Protein AF-A0A0L8FFW4-F1 (afdb_monomer_lite)

pLDDT: mean 80.01, std 9.14, range [47.56, 93.31]

Secondary structure (DSSP, 8-state):
-HHHHHHHHHHHHHHHHIIIIIHHHHHHIIIIIHHHHHHHHHHHHHHHHHHHHHHHHHHHHHHHHHHHHHHHIIIIIHHHHHHHHHHHHHHHHHHHHHHHHHHHHHHHHHHHHHHHHHHHHHHHHHHHHHHHHHHHHHHHHHHHHHIIIIIHHHHHHHHHHHHHHHHHHHHHHHHHHHHHHHHHHHHIIIIIHHHHHHHHHHHHHHHHHHHHHHHHHHHHHHHHHT-

Foldseek 3Di:
DVVVVVVVVVVVCCCCCCCCVVVVCCCCCVVPVVVVVCVVVVVVVVVVVVVVVVVVVVVVVVVCCVVVVVCCCVPPVVVVCVCVVVCVVVVVVVVVVVVVVVVCCVPVVVVVVVVCVCCCCCCVCVCCVPVVVVPVVVVVVVVVCCCVPPVVVVVVCVCCCCCCCVVVCVVVVVVVVVVCVVVVVVCCVPPVVVVVVVVVVVVVVVVVVVVVVVVVVVVVVVVVVVD

Structure (mmCIF, N/CA/C/O backbone):
data_AF-A0A0L8FFW4-F1
#
_entry.id   AF-A0A0L8FFW4-F1
#
loop_
_atom_site.group_PDB
_atom_site.id
_atom_site.type_symbol
_atom_site.label_atom_id
_atom_site.label_alt_id
_atom_site.label_comp_id
_atom_site.label_asym_id
_atom_site.label_entity_id
_atom_site.label_seq_id
_atom_site.pdbx_PDB_ins_code
_atom_site.Cartn_x
_atom_site.Cartn_y
_atom_site.Cartn_z
_atom_site.occupancy
_atom_site.B_iso_or_equiv
_atom_site.auth_seq_id
_atom_site.auth_comp_id
_atom_site.auth_asym_id
_atom_site.auth_atom_id
_atom_site.pdbx_PDB_model_num
ATOM 1 N N . PHE A 1 1 ? 66.041 -29.335 -119.271 1.00 57.88 1 PHE A N 1
ATOM 2 C CA . PHE A 1 1 ? 64.589 -29.142 -119.062 1.00 57.88 1 PHE A CA 1
ATOM 3 C C . PHE A 1 1 ? 64.098 -29.729 -117.728 1.00 57.88 1 PHE A C 1
ATOM 5 O O . PHE A 1 1 ? 63.682 -28.966 -116.866 1.00 57.88 1 PHE A O 1
ATOM 12 N N . PHE A 1 2 ? 64.250 -31.039 -117.478 1.00 59.31 2 PHE A N 1
ATOM 13 C CA . PHE A 1 2 ? 63.743 -31.728 -116.270 1.00 59.31 2 PHE A CA 1
ATOM 14 C C . PHE A 1 2 ? 64.244 -31.155 -114.922 1.00 59.31 2 PHE A C 1
ATOM 16 O O . PHE A 1 2 ? 63.460 -30.897 -114.014 1.00 59.31 2 PHE A O 1
ATOM 23 N N . ARG A 1 3 ? 65.545 -30.845 -114.805 1.00 61.00 3 ARG A N 1
ATOM 24 C CA . ARG A 1 3 ? 66.153 -30.293 -113.573 1.00 61.00 3 ARG A CA 1
ATOM 25 C C . ARG A 1 3 ? 65.639 -28.894 -113.195 1.00 61.00 3 ARG A C 1
ATOM 27 O O . ARG A 1 3 ? 65.589 -28.563 -112.016 1.00 61.00 3 ARG A O 1
ATOM 34 N N . SER A 1 4 ? 65.250 -28.083 -114.181 1.00 60.78 4 SER A N 1
ATOM 35 C CA . SER A 1 4 ? 64.674 -26.750 -113.950 1.00 60.78 4 SER A CA 1
ATOM 36 C C . SER A 1 4 ? 63.210 -26.847 -113.511 1.00 60.78 4 SER A C 1
ATOM 38 O O . SER A 1 4 ? 62.814 -26.141 -112.590 1.00 60.78 4 SER A O 1
ATOM 40 N N . TYR A 1 5 ? 62.447 -27.789 -114.077 1.00 65.81 5 TYR A N 1
ATOM 41 C CA . TYR A 1 5 ? 61.052 -28.022 -113.701 1.00 65.81 5 TYR A CA 1
ATOM 42 C C . TYR A 1 5 ? 60.916 -28.582 -112.278 1.00 65.81 5 TYR A C 1
ATOM 44 O O . TYR A 1 5 ? 60.150 -28.049 -111.482 1.00 65.81 5 TYR A O 1
ATOM 52 N N . VAL A 1 6 ? 61.724 -29.586 -111.914 1.00 69.00 6 VAL A N 1
ATOM 53 C CA . VAL A 1 6 ? 61.735 -30.149 -110.550 1.00 69.00 6 VAL A CA 1
ATOM 54 C C . VAL A 1 6 ? 62.163 -29.096 -109.525 1.00 69.00 6 VAL A C 1
ATOM 56 O O . VAL A 1 6 ? 61.545 -28.983 -108.471 1.00 69.00 6 VAL A O 1
ATOM 59 N N . ARG A 1 7 ? 63.167 -28.266 -109.840 1.00 70.38 7 ARG A N 1
ATOM 60 C CA . ARG A 1 7 ? 63.599 -27.182 -1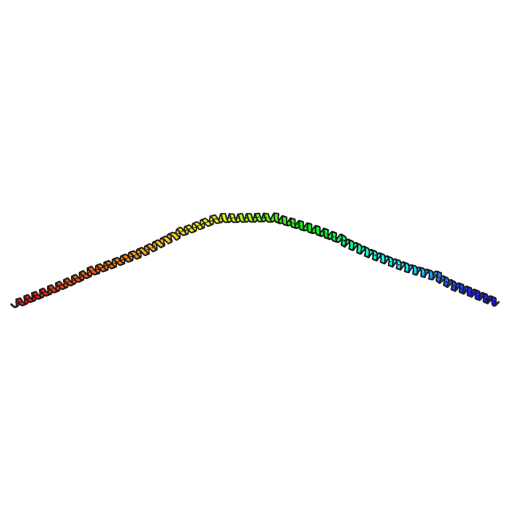08.947 1.00 70.38 7 ARG A CA 1
ATOM 61 C C . ARG A 1 7 ? 62.507 -26.128 -108.757 1.00 70.38 7 ARG A C 1
ATOM 63 O O . ARG A 1 7 ? 62.275 -25.731 -107.622 1.00 70.38 7 ARG A O 1
ATOM 70 N N . SER A 1 8 ? 61.817 -25.714 -109.821 1.00 68.31 8 SER A N 1
ATOM 71 C CA . SER A 1 8 ? 60.695 -24.773 -109.718 1.00 68.31 8 SER A CA 1
ATOM 72 C C . SER A 1 8 ? 59.491 -25.373 -108.997 1.00 68.31 8 SER A C 1
ATOM 74 O O . SER A 1 8 ? 58.892 -24.685 -108.182 1.00 68.31 8 SER A O 1
ATOM 76 N N . PHE A 1 9 ? 59.155 -26.645 -109.226 1.00 72.44 9 PHE A N 1
ATOM 77 C CA . PHE A 1 9 ? 58.045 -27.312 -108.543 1.00 72.44 9 PHE A CA 1
ATOM 78 C C . PHE A 1 9 ? 58.316 -27.479 -107.046 1.00 72.44 9 PHE A C 1
ATOM 80 O O . PHE A 1 9 ? 57.482 -27.102 -106.231 1.00 72.44 9 PHE A O 1
ATOM 87 N N . VAL A 1 10 ? 59.502 -27.967 -106.669 1.00 73.25 10 VAL A N 1
ATOM 88 C CA . VAL A 1 10 ? 59.900 -28.104 -105.258 1.00 73.25 10 VAL A CA 1
ATOM 89 C C . VAL A 1 10 ? 59.991 -26.735 -104.589 1.00 73.25 10 VAL A C 1
ATOM 91 O O . VAL A 1 10 ? 59.523 -26.578 -103.465 1.00 73.25 10 VAL A O 1
ATOM 94 N N . PHE A 1 11 ? 60.528 -25.726 -105.281 1.00 74.75 11 PHE A N 1
ATOM 95 C CA . PHE A 1 11 ? 60.577 -24.361 -104.765 1.00 74.75 11 PHE A CA 1
ATOM 96 C C . PHE A 1 11 ? 59.173 -23.787 -104.563 1.00 74.75 11 PHE A C 1
ATOM 98 O O . PHE A 1 11 ? 58.882 -23.310 -103.476 1.00 74.75 11 PHE A O 1
ATOM 105 N N . LEU A 1 12 ? 58.278 -23.887 -105.549 1.00 72.50 12 LEU A N 1
ATOM 106 C CA . LEU A 1 12 ? 56.900 -23.391 -105.457 1.00 72.50 12 LEU A CA 1
ATOM 107 C C . LEU A 1 12 ? 56.065 -24.163 -104.429 1.00 72.50 12 LEU A C 1
ATOM 109 O O . LEU A 1 12 ? 55.278 -23.549 -103.714 1.00 72.50 12 LEU A O 1
ATOM 113 N N . PHE A 1 13 ? 56.249 -25.480 -104.313 1.00 74.06 13 PHE A N 1
ATOM 114 C CA . PHE A 1 13 ? 55.581 -26.303 -103.307 1.00 74.06 13 PHE A CA 1
ATOM 115 C C . PHE A 1 13 ? 56.070 -25.960 -101.902 1.00 74.06 13 PHE A C 1
ATOM 117 O O . PHE A 1 13 ? 55.251 -25.728 -101.021 1.00 74.06 13 PHE A O 1
ATOM 124 N N . TYR A 1 14 ? 57.383 -25.843 -101.698 1.00 75.00 14 TYR A N 1
ATOM 125 C CA . TYR A 1 14 ? 57.951 -25.413 -100.423 1.00 75.00 14 TYR A CA 1
ATOM 126 C C . TYR A 1 14 ? 57.479 -24.004 -100.055 1.00 75.00 14 TYR A C 1
ATOM 128 O O . TYR A 1 14 ? 57.034 -23.776 -98.936 1.00 75.00 14 TYR A O 1
ATOM 136 N N . LEU A 1 15 ? 57.488 -23.064 -101.003 1.00 74.38 15 LEU A N 1
ATOM 137 C CA . LEU A 1 15 ? 57.040 -21.694 -100.761 1.00 74.38 15 LEU A CA 1
ATOM 138 C C . LEU A 1 15 ? 55.538 -21.637 -100.483 1.00 74.38 15 LEU A C 1
ATOM 140 O O . LEU A 1 15 ? 55.130 -20.926 -99.576 1.00 74.38 15 LEU A O 1
ATOM 144 N N . SER A 1 16 ? 54.720 -22.410 -101.199 1.00 73.75 16 SER A N 1
ATOM 145 C CA . SER A 1 16 ? 53.281 -22.522 -100.948 1.00 73.75 16 SER A CA 1
ATOM 146 C C . SER A 1 16 ? 52.998 -23.169 -99.594 1.00 73.75 16 SER A C 1
ATOM 148 O O . SER A 1 16 ? 52.239 -22.614 -98.808 1.00 73.75 16 SER A O 1
ATOM 150 N N . PHE A 1 17 ? 53.645 -24.287 -99.270 1.00 74.56 17 PHE A N 1
ATOM 151 C CA . PHE A 1 17 ? 53.463 -25.014 -98.016 1.00 74.56 17 PHE A CA 1
ATOM 152 C C . PHE A 1 17 ? 53.928 -24.191 -96.812 1.00 74.56 17 PHE A C 1
ATOM 154 O O . PHE A 1 17 ? 53.169 -24.004 -95.866 1.00 74.56 17 PHE A O 1
ATOM 161 N N . VAL A 1 18 ? 55.131 -23.613 -96.867 1.00 74.12 18 VAL A N 1
ATOM 162 C CA . VAL A 1 18 ? 55.647 -22.739 -95.806 1.00 74.12 18 VAL A CA 1
ATOM 163 C C . VAL A 1 18 ? 54.775 -21.495 -95.684 1.00 74.12 18 VAL A C 1
ATOM 165 O O . VAL A 1 18 ? 54.338 -21.158 -94.588 1.00 74.12 18 VAL A O 1
ATOM 168 N N . ARG A 1 19 ? 54.431 -20.833 -96.792 1.00 73.38 19 ARG A N 1
ATOM 169 C CA . ARG A 1 19 ? 53.589 -19.634 -96.742 1.00 73.38 19 ARG A CA 1
ATOM 170 C C . ARG A 1 19 ? 52.195 -19.942 -96.211 1.00 73.38 19 ARG A C 1
ATOM 172 O O . ARG A 1 19 ? 51.686 -19.171 -95.417 1.00 73.38 19 ARG A O 1
ATOM 179 N N . THR A 1 20 ? 51.559 -21.029 -96.623 1.00 74.06 20 THR A N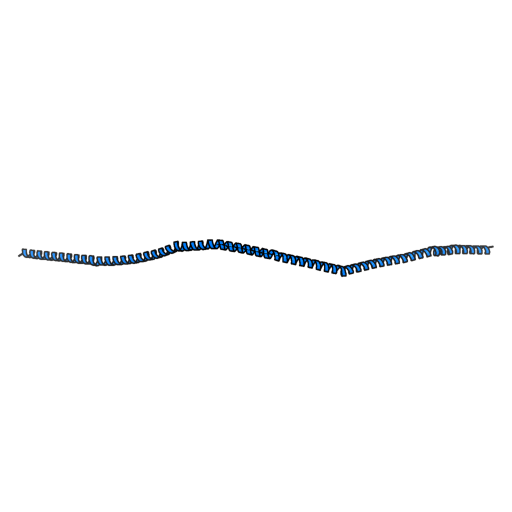 1
ATOM 180 C CA . THR A 1 20 ? 50.180 -21.329 -96.213 1.00 74.06 20 THR A CA 1
ATOM 181 C C . THR A 1 20 ? 50.129 -21.944 -94.827 1.00 74.06 20 THR A C 1
ATOM 183 O O . THR A 1 20 ? 49.427 -21.409 -93.979 1.00 74.06 20 THR A O 1
ATOM 186 N N . CYS A 1 21 ? 50.887 -23.001 -94.543 1.00 72.94 21 CYS A N 1
ATOM 187 C CA . CYS A 1 21 ? 50.845 -23.688 -93.253 1.00 72.94 21 CYS A CA 1
ATOM 188 C C . CYS A 1 21 ? 51.507 -22.863 -92.148 1.00 72.94 21 CYS A C 1
ATOM 190 O O . CYS A 1 21 ? 50.905 -22.686 -91.093 1.00 72.94 21 CYS A O 1
ATOM 192 N N . VAL A 1 22 ? 52.697 -22.292 -92.382 1.00 75.81 22 VAL A N 1
ATOM 193 C CA . VAL A 1 22 ? 53.378 -21.511 -91.335 1.00 75.81 22 VAL A CA 1
ATOM 194 C C . VAL A 1 22 ? 52.680 -20.174 -91.124 1.00 75.81 22 VAL A C 1
ATOM 196 O O . VAL A 1 22 ? 52.403 -19.841 -89.977 1.00 75.81 22 VAL A O 1
ATOM 199 N N . LEU A 1 23 ? 52.311 -19.419 -92.173 1.00 76.44 23 LEU A N 1
ATOM 200 C CA . LEU A 1 23 ? 51.585 -18.163 -91.929 1.00 76.44 23 LEU A CA 1
ATOM 201 C C . LEU A 1 23 ? 50.171 -18.404 -91.411 1.00 76.44 23 LEU A C 1
ATOM 203 O O . LEU A 1 23 ? 49.724 -17.593 -90.611 1.00 76.44 23 LEU A O 1
ATOM 207 N N . SER A 1 24 ? 49.455 -19.461 -91.819 1.00 76.44 24 SER A N 1
ATOM 208 C CA . SER A 1 24 ? 48.134 -19.736 -91.230 1.00 76.44 24 SER A CA 1
ATOM 209 C C . SER A 1 24 ? 48.262 -20.113 -89.764 1.00 76.44 24 SER A C 1
ATOM 211 O O . SER A 1 24 ? 47.589 -19.487 -88.958 1.00 76.44 24 SER A O 1
ATOM 213 N N . TYR A 1 25 ? 49.174 -21.021 -89.403 1.00 78.88 25 TYR A N 1
ATOM 214 C CA . TYR A 1 25 ? 49.403 -21.416 -88.016 1.00 78.88 25 TYR A CA 1
ATOM 215 C C . TYR A 1 25 ? 49.866 -20.238 -87.158 1.00 78.88 25 TYR A C 1
ATOM 217 O O . TYR A 1 25 ? 49.295 -19.980 -86.102 1.00 78.88 25 TYR A O 1
ATOM 225 N N . VAL A 1 26 ? 50.854 -19.471 -87.628 1.00 78.81 26 VAL A N 1
ATOM 226 C CA . VAL A 1 26 ? 51.332 -18.275 -86.925 1.00 78.81 26 VAL A CA 1
ATOM 227 C C . VAL A 1 26 ? 50.209 -17.246 -86.818 1.00 78.81 26 VAL A C 1
ATOM 229 O O . VAL A 1 26 ? 49.999 -16.699 -85.745 1.00 78.81 26 VAL A O 1
ATOM 232 N N . ARG A 1 27 ? 49.417 -17.013 -87.868 1.00 77.94 27 ARG A N 1
ATOM 233 C CA . ARG A 1 27 ? 48.297 -16.062 -87.825 1.00 77.94 27 ARG A CA 1
ATOM 234 C C . ARG A 1 27 ? 47.176 -16.530 -86.900 1.00 77.94 27 ARG A C 1
ATOM 236 O O . ARG A 1 27 ? 46.668 -15.727 -86.130 1.00 77.94 27 ARG A O 1
ATOM 243 N N . THR A 1 28 ? 46.776 -17.795 -86.918 1.00 77.00 28 THR A N 1
ATOM 244 C CA . THR A 1 28 ? 45.726 -18.296 -86.021 1.00 77.00 28 THR A CA 1
ATOM 245 C C . THR A 1 28 ? 46.222 -18.330 -84.583 1.00 77.00 28 THR A C 1
ATOM 247 O O . THR A 1 28 ? 45.537 -17.846 -83.685 1.00 77.00 28 THR A O 1
ATOM 250 N N . PHE A 1 29 ? 47.434 -18.820 -84.344 1.00 80.19 29 PHE A N 1
ATOM 251 C CA . PHE A 1 29 ? 47.990 -18.897 -83.001 1.00 80.19 29 PHE A CA 1
ATOM 252 C C . PHE A 1 29 ? 48.260 -17.498 -82.428 1.00 80.19 29 PHE A C 1
ATOM 254 O O . PHE A 1 29 ? 47.728 -17.143 -81.378 1.00 80.19 29 PHE A O 1
ATOM 261 N N . VAL A 1 30 ? 49.000 -16.651 -83.147 1.00 80.25 30 VAL A N 1
ATOM 262 C CA . VAL A 1 30 ? 49.400 -15.318 -82.667 1.00 80.25 30 VAL A CA 1
ATOM 263 C C . VAL A 1 30 ? 48.259 -14.307 -82.742 1.00 80.25 30 VAL A C 1
ATOM 265 O O . VAL A 1 30 ? 48.094 -13.529 -81.809 1.00 80.25 30 VAL A O 1
ATOM 268 N N . CYS A 1 31 ? 47.445 -14.290 -83.803 1.00 77.38 31 CYS A N 1
ATOM 269 C CA . CYS A 1 31 ? 46.393 -13.273 -83.940 1.00 77.38 31 CYS A CA 1
ATOM 270 C C . CYS A 1 31 ? 45.051 -13.677 -83.317 1.00 77.38 31 CYS A C 1
ATOM 272 O O . CYS A 1 31 ? 44.229 -12.792 -83.090 1.00 77.38 31 CYS A O 1
ATOM 274 N N . SER A 1 32 ? 44.797 -14.962 -83.032 1.00 78.88 32 SER A N 1
ATOM 275 C CA . SER A 1 32 ? 43.507 -15.389 -82.458 1.00 78.88 32 SER A CA 1
ATOM 276 C C . SER A 1 32 ? 43.628 -16.124 -81.126 1.00 78.88 32 SER A C 1
ATOM 278 O O . SER A 1 32 ? 42.948 -15.736 -80.173 1.00 78.88 32 SER A O 1
ATOM 280 N N . PHE A 1 33 ? 44.520 -17.111 -80.998 1.00 85.06 33 PHE A N 1
ATOM 281 C CA . PHE A 1 33 ? 44.660 -17.875 -79.757 1.00 85.06 33 PHE A CA 1
ATOM 282 C C . PHE A 1 33 ? 45.291 -17.033 -78.646 1.00 85.06 33 PHE A C 1
ATOM 284 O O . PHE A 1 33 ? 44.703 -16.907 -77.577 1.00 85.06 33 PHE A O 1
ATOM 291 N N . VAL A 1 34 ? 46.426 -16.377 -78.902 1.00 85.06 34 VAL A N 1
ATOM 292 C CA . VAL A 1 34 ? 47.101 -15.556 -77.883 1.00 85.06 34 VAL A CA 1
ATOM 293 C C . VAL A 1 34 ? 46.193 -14.425 -77.361 1.00 85.06 34 VAL A C 1
ATOM 295 O O . VAL A 1 34 ? 46.007 -14.346 -76.147 1.00 85.06 34 VAL A O 1
ATOM 298 N N . PRO A 1 35 ? 45.525 -13.600 -78.196 1.00 86.81 35 PRO A N 1
ATOM 299 C CA . PRO A 1 35 ? 44.643 -12.547 -77.696 1.00 86.81 35 PRO A CA 1
ATOM 300 C C . PRO A 1 35 ? 43.399 -13.081 -76.985 1.00 86.81 35 PRO A C 1
ATOM 302 O O . PRO A 1 35 ? 42.957 -12.472 -76.013 1.00 86.81 35 PRO A O 1
ATOM 305 N N . SER A 1 36 ? 42.815 -14.195 -77.445 1.00 84.25 36 SER A N 1
ATOM 306 C CA . SER A 1 36 ? 41.639 -14.781 -76.789 1.00 84.25 36 SER A CA 1
ATOM 307 C C . SER A 1 36 ? 41.992 -15.413 -75.445 1.00 84.25 36 SER A C 1
ATOM 309 O O . SER A 1 36 ? 41.288 -15.163 -74.466 1.00 84.25 36 SER A O 1
ATOM 311 N N . PHE A 1 37 ? 43.110 -16.137 -75.370 1.00 86.31 37 PHE A N 1
ATOM 312 C CA . PHE A 1 37 ? 43.633 -16.714 -74.137 1.00 86.31 37 PHE A CA 1
ATOM 313 C C . PHE A 1 37 ? 44.002 -15.626 -73.130 1.00 86.31 37 PHE A C 1
ATOM 315 O O . PHE A 1 37 ? 43.495 -15.645 -72.012 1.00 86.31 37 PHE A O 1
ATOM 322 N N . VAL A 1 38 ? 44.794 -14.624 -73.535 1.00 87.12 38 VAL A N 1
ATOM 323 C CA . VAL A 1 38 ? 45.176 -13.500 -72.664 1.00 87.12 38 VAL A CA 1
ATOM 324 C C . VAL A 1 38 ? 43.935 -12.747 -72.189 1.00 87.12 38 VAL A C 1
ATOM 326 O O . VAL A 1 38 ? 43.792 -12.503 -70.995 1.00 87.12 38 VAL A O 1
ATOM 329 N N . ARG A 1 39 ? 42.983 -12.433 -73.077 1.00 88.56 39 ARG A N 1
ATOM 330 C CA . ARG A 1 39 ? 41.741 -11.744 -72.691 1.00 88.56 39 ARG A CA 1
ATOM 331 C C . ARG A 1 39 ? 40.905 -12.573 -71.718 1.00 88.56 39 ARG A C 1
ATOM 333 O O . ARG A 1 39 ? 40.399 -12.017 -70.750 1.00 88.56 39 ARG A O 1
ATOM 340 N N . SER A 1 40 ? 40.742 -13.868 -71.975 1.00 85.94 40 SER A N 1
ATOM 341 C CA . SER A 1 40 ? 40.006 -14.800 -71.114 1.00 85.94 40 SER A CA 1
ATOM 342 C C . SER A 1 40 ? 40.650 -14.907 -69.734 1.00 85.94 40 SER A C 1
ATOM 344 O O . SER A 1 40 ? 39.983 -14.682 -68.726 1.00 85.94 40 SER A O 1
ATOM 346 N N . PHE A 1 41 ? 41.954 -15.176 -69.703 1.00 87.75 41 PHE A N 1
ATOM 347 C CA . PHE A 1 41 ? 42.730 -15.360 -68.485 1.00 87.75 41 PHE A CA 1
ATOM 348 C C . PHE A 1 41 ? 42.760 -14.085 -67.640 1.00 87.75 41 PHE A C 1
ATOM 350 O O . PHE A 1 41 ? 42.398 -14.105 -66.466 1.00 87.75 41 PHE A O 1
ATOM 357 N N . VAL A 1 42 ? 43.090 -12.940 -68.247 1.00 89.81 42 VAL A N 1
ATOM 358 C CA . VAL A 1 42 ? 43.088 -11.647 -67.548 1.00 89.81 42 VAL A CA 1
ATOM 359 C C . VAL A 1 42 ? 41.688 -11.321 -67.034 1.00 89.81 42 VAL A C 1
ATOM 361 O O . VAL A 1 42 ? 41.537 -10.906 -65.887 1.00 89.81 42 VAL A O 1
ATOM 364 N N . ARG A 1 43 ? 40.638 -11.555 -67.833 1.00 90.75 43 ARG A N 1
ATOM 365 C CA . ARG A 1 43 ? 39.255 -11.297 -67.410 1.00 90.75 43 ARG A CA 1
ATOM 366 C C . ARG A 1 43 ? 38.823 -12.209 -66.268 1.00 90.75 43 ARG A C 1
ATOM 368 O O . ARG A 1 43 ? 38.137 -11.724 -65.372 1.00 90.75 43 ARG A O 1
ATOM 375 N N . SER A 1 44 ? 39.179 -13.495 -66.284 1.00 86.75 44 SER A N 1
ATOM 376 C CA . SER A 1 44 ? 38.790 -14.427 -65.222 1.00 86.75 44 SER A CA 1
ATOM 377 C C . SER A 1 44 ? 39.491 -14.082 -63.916 1.00 86.75 44 SER A C 1
ATOM 379 O O . SER A 1 44 ? 38.812 -13.956 -62.902 1.00 86.75 44 SER A O 1
ATOM 381 N N . VAL A 1 45 ? 40.806 -13.841 -63.962 1.00 88.69 45 VAL A N 1
ATOM 382 C CA . VAL A 1 45 ? 41.617 -13.479 -62.791 1.00 88.69 45 VAL A CA 1
ATOM 383 C C . VAL A 1 45 ? 41.162 -12.144 -62.212 1.00 88.69 45 VAL A C 1
ATOM 385 O O . VAL A 1 45 ? 40.924 -12.037 -61.010 1.00 88.69 45 VAL A O 1
ATOM 388 N N . PHE A 1 46 ? 40.968 -11.129 -63.058 1.00 90.06 46 PHE A N 1
ATOM 389 C CA . PHE A 1 46 ? 40.499 -9.826 -62.598 1.00 90.06 46 PHE A CA 1
ATOM 390 C C . PHE A 1 46 ? 39.090 -9.921 -62.006 1.00 90.06 46 PHE A C 1
ATOM 392 O O . PHE A 1 46 ? 38.833 -9.392 -60.928 1.00 90.06 46 PHE A O 1
ATOM 399 N N . ARG A 1 47 ? 38.175 -10.654 -62.654 1.00 91.12 47 ARG A N 1
ATOM 400 C CA . ARG A 1 47 ? 36.809 -10.839 -62.148 1.00 91.12 47 ARG A CA 1
ATOM 401 C C . ARG A 1 47 ? 36.786 -11.587 -60.818 1.00 91.12 47 ARG A C 1
ATOM 403 O O . ARG A 1 47 ? 36.054 -11.166 -59.926 1.00 91.12 47 ARG A O 1
ATOM 410 N N . SER A 1 48 ? 37.551 -12.669 -60.671 1.00 85.62 48 SER A N 1
ATOM 411 C CA . SER A 1 48 ? 37.600 -13.434 -59.421 1.00 85.62 48 SER A CA 1
ATOM 412 C C . SER A 1 48 ? 38.219 -12.617 -58.294 1.00 85.62 48 SER A C 1
ATOM 414 O O . SER A 1 48 ? 37.689 -12.620 -57.185 1.00 85.62 48 SER A O 1
ATOM 416 N N . PHE A 1 49 ? 39.287 -11.870 -58.585 1.00 88.69 49 PHE A N 1
ATOM 417 C CA . PHE A 1 49 ? 39.931 -10.995 -57.612 1.00 88.69 49 PHE A CA 1
ATOM 418 C C . PHE A 1 49 ? 38.987 -9.884 -57.150 1.00 88.69 49 PHE A C 1
ATOM 420 O O . PHE A 1 49 ? 38.751 -9.743 -55.953 1.00 88.69 49 PHE A O 1
ATOM 427 N N . VAL A 1 50 ? 38.376 -9.153 -58.088 1.00 91.50 50 VAL A N 1
ATOM 428 C CA . VAL A 1 50 ? 37.427 -8.078 -57.767 1.00 91.50 50 VAL A CA 1
ATOM 429 C C . VAL A 1 50 ? 36.231 -8.625 -56.992 1.00 91.50 50 VAL A C 1
ATOM 431 O O . VAL A 1 50 ? 35.851 -8.047 -55.979 1.00 91.50 50 VAL A O 1
ATOM 434 N N . HIS A 1 51 ? 35.658 -9.757 -57.407 1.00 90.75 51 HIS A N 1
ATOM 435 C CA . HIS A 1 51 ? 34.531 -10.360 -56.697 1.00 90.75 51 HIS A CA 1
ATOM 436 C C . HIS A 1 51 ? 34.912 -10.783 -55.271 1.00 90.75 51 HIS A C 1
ATOM 438 O O . HIS A 1 51 ? 34.201 -10.455 -54.324 1.00 90.75 51 HIS A O 1
ATOM 444 N N . SER A 1 52 ? 36.052 -11.460 -55.100 1.00 84.31 52 SER A N 1
ATOM 445 C CA . SER A 1 52 ? 36.556 -11.857 -53.781 1.00 84.31 52 SER A CA 1
ATOM 446 C C . SER A 1 52 ? 36.811 -10.644 -52.888 1.00 84.31 52 SER A C 1
ATOM 448 O O . SER A 1 52 ? 36.432 -10.650 -51.718 1.00 84.31 52 SER A O 1
ATOM 450 N N . PHE A 1 53 ? 37.405 -9.587 -53.439 1.00 87.44 53 PHE A N 1
ATOM 451 C CA . PHE A 1 53 ? 37.687 -8.358 -52.708 1.00 87.44 53 PHE A CA 1
ATOM 452 C C . PHE A 1 53 ? 36.400 -7.644 -52.281 1.00 87.44 53 PHE A C 1
ATOM 454 O O . PHE A 1 53 ? 36.254 -7.284 -51.117 1.00 87.44 53 PHE A O 1
ATOM 461 N N . VAL A 1 54 ? 35.421 -7.508 -53.179 1.00 93.31 54 VAL A N 1
ATOM 462 C CA . VAL A 1 54 ? 34.116 -6.911 -52.853 1.00 93.31 54 VAL A CA 1
ATOM 463 C C . VAL A 1 54 ? 33.387 -7.730 -51.785 1.00 93.31 54 VAL A C 1
ATOM 465 O O . VAL A 1 54 ? 32.828 -7.156 -50.850 1.00 93.31 54 VAL A O 1
ATOM 468 N N . CYS A 1 55 ? 33.412 -9.063 -51.876 1.00 87.94 55 CYS A N 1
ATOM 469 C CA . CYS A 1 55 ? 32.841 -9.936 -50.851 1.00 87.94 55 CYS A CA 1
ATOM 470 C C . CYS A 1 55 ? 33.531 -9.761 -49.494 1.00 87.94 55 CYS A C 1
ATOM 472 O O . CYS A 1 55 ? 32.837 -9.656 -48.482 1.00 87.94 55 CYS A O 1
ATOM 474 N N . PHE A 1 56 ? 34.864 -9.678 -49.475 1.00 88.75 56 PHE A N 1
ATOM 475 C CA . PHE A 1 56 ? 35.641 -9.430 -48.263 1.00 88.75 56 PHE A CA 1
ATOM 476 C C . PHE A 1 56 ? 35.298 -8.076 -47.638 1.00 88.75 56 PHE A C 1
ATOM 478 O O . PHE A 1 56 ? 34.959 -8.014 -46.459 1.00 88.75 56 PHE A O 1
ATOM 485 N N . VAL A 1 57 ? 35.300 -7.000 -48.430 1.00 89.44 57 VAL A N 1
ATOM 486 C CA . VAL A 1 57 ? 34.936 -5.659 -47.949 1.00 89.44 57 VAL A CA 1
ATOM 487 C C . VAL A 1 57 ? 33.515 -5.671 -47.392 1.00 89.44 57 VAL A C 1
ATOM 489 O O . VAL A 1 57 ? 33.282 -5.185 -46.290 1.00 89.44 57 VAL A O 1
ATOM 492 N N . ARG A 1 58 ? 32.563 -6.297 -48.093 1.00 89.69 58 ARG A N 1
ATOM 493 C CA . ARG A 1 58 ? 31.176 -6.405 -47.627 1.00 89.69 58 ARG A CA 1
ATOM 494 C C . ARG A 1 58 ? 31.063 -7.168 -46.307 1.00 89.69 58 ARG A C 1
ATOM 496 O O . ARG A 1 58 ? 30.300 -6.741 -45.440 1.00 89.69 58 ARG A O 1
ATOM 503 N N . SER A 1 59 ? 31.760 -8.296 -46.145 1.00 83.12 59 SER A N 1
ATOM 504 C CA . SER A 1 59 ? 31.701 -9.057 -44.891 1.00 83.12 59 SER A CA 1
ATOM 505 C C . SER A 1 59 ? 32.384 -8.306 -43.757 1.00 83.12 59 SER A C 1
ATOM 507 O O . SER A 1 59 ? 31.849 -8.275 -42.651 1.00 83.12 59 SER A O 1
ATOM 509 N N . PHE A 1 60 ? 33.523 -7.673 -44.042 1.00 84.88 60 PHE A N 1
ATOM 510 C CA . PHE A 1 60 ? 34.278 -6.885 -43.081 1.00 84.88 60 PHE A CA 1
ATOM 511 C C . PHE A 1 60 ? 33.442 -5.717 -42.566 1.00 84.88 60 PHE A C 1
ATOM 513 O O . PHE A 1 60 ? 33.177 -5.664 -41.369 1.00 84.88 60 PHE A O 1
ATOM 520 N N . VAL A 1 61 ? 32.923 -4.872 -43.462 1.00 88.69 61 VAL A N 1
ATOM 521 C CA . VAL A 1 61 ? 32.057 -3.734 -43.115 1.00 88.69 61 VAL A CA 1
ATOM 522 C C . VAL A 1 61 ? 30.854 -4.210 -42.305 1.00 88.69 61 VAL A C 1
ATOM 524 O O . VAL A 1 61 ? 30.637 -3.742 -41.195 1.00 88.69 61 VAL A O 1
ATOM 527 N N . ARG A 1 62 ? 30.141 -5.247 -42.767 1.00 87.94 62 ARG A N 1
ATOM 528 C CA . ARG A 1 62 ? 28.980 -5.780 -42.037 1.00 87.94 62 ARG A CA 1
ATOM 529 C C . ARG A 1 62 ? 29.334 -6.284 -40.637 1.00 87.94 62 ARG A C 1
ATOM 531 O O . ARG A 1 62 ? 28.543 -6.115 -39.712 1.00 87.94 62 ARG A O 1
ATOM 538 N N . SER A 1 63 ? 30.472 -6.958 -40.489 1.00 81.00 63 SER A N 1
ATOM 539 C CA . SER A 1 63 ? 30.923 -7.467 -39.193 1.00 81.00 63 SER A CA 1
ATOM 540 C C . SER A 1 63 ? 31.339 -6.333 -38.261 1.00 81.00 63 SER A C 1
ATOM 542 O O . SER A 1 63 ? 30.934 -6.328 -37.101 1.00 81.00 63 SER A O 1
ATOM 544 N N . PHE A 1 64 ? 32.067 -5.351 -38.789 1.00 83.19 64 PHE A N 1
ATOM 545 C CA . PHE A 1 64 ? 32.553 -4.201 -38.051 1.00 83.19 64 PHE A CA 1
ATOM 546 C C . PHE A 1 64 ? 31.390 -3.333 -37.582 1.00 83.19 64 PHE A C 1
ATOM 548 O O . PHE A 1 64 ? 31.264 -3.100 -36.385 1.00 83.19 64 PHE A O 1
ATOM 555 N N . ASP A 1 65 ? 30.476 -2.969 -38.482 1.00 85.44 65 ASP A N 1
ATOM 556 C CA . ASP A 1 65 ? 29.290 -2.179 -38.154 1.00 85.44 65 ASP A CA 1
ATOM 557 C C . ASP A 1 65 ? 28.434 -2.892 -37.110 1.00 85.44 65 ASP A C 1
ATOM 559 O O . ASP A 1 65 ? 28.033 -2.299 -36.111 1.00 85.44 65 ASP A O 1
ATOM 563 N N . ARG A 1 66 ? 28.186 -4.198 -37.287 1.00 89.62 66 ARG A N 1
ATOM 564 C CA . ARG A 1 66 ? 27.384 -4.968 -36.330 1.00 89.62 66 ARG A CA 1
ATOM 565 C C . ARG A 1 66 ? 28.039 -5.006 -34.954 1.00 89.62 66 ARG A C 1
ATOM 567 O O . ARG A 1 66 ? 27.343 -4.815 -33.962 1.00 89.62 66 ARG A O 1
ATOM 574 N N . LEU A 1 67 ? 29.339 -5.282 -34.882 1.00 87.31 67 LEU A N 1
ATOM 575 C CA . LEU A 1 67 ? 30.060 -5.373 -33.613 1.00 87.31 67 LEU A CA 1
ATOM 576 C C . LEU A 1 67 ? 30.187 -4.007 -32.944 1.00 87.31 67 LEU A C 1
ATOM 578 O O . LEU A 1 67 ? 29.983 -3.905 -31.738 1.00 87.31 67 LEU A O 1
ATOM 582 N N . PHE A 1 68 ? 30.465 -2.958 -33.709 1.00 88.12 68 PHE A N 1
ATOM 583 C CA . PHE A 1 68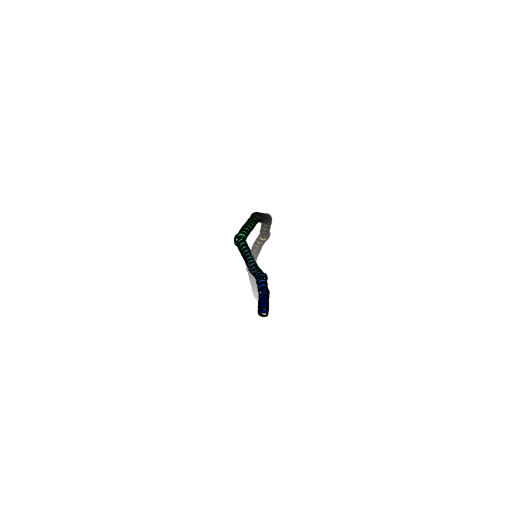 ? 30.588 -1.603 -33.192 1.00 88.12 68 PHE A CA 1
ATOM 584 C C . PHE A 1 68 ? 29.245 -1.077 -32.682 1.00 88.12 68 PHE A C 1
ATOM 586 O O . PHE A 1 68 ? 29.154 -0.618 -31.548 1.00 88.12 68 PHE A O 1
ATOM 593 N N . VAL A 1 69 ? 28.172 -1.223 -33.464 1.00 88.69 69 VAL A N 1
ATOM 594 C CA . VAL A 1 69 ? 26.825 -0.811 -33.043 1.00 88.69 69 VAL A CA 1
ATOM 595 C C . VAL A 1 69 ? 26.370 -1.621 -31.832 1.00 88.69 69 VAL A C 1
ATOM 597 O O . VAL A 1 69 ? 25.877 -1.047 -30.865 1.00 88.69 69 VAL A O 1
ATOM 600 N N . LEU A 1 70 ? 26.564 -2.945 -31.843 1.00 91.44 70 LEU A N 1
ATOM 601 C CA . LEU A 1 70 ? 26.184 -3.797 -30.717 1.00 91.44 70 LEU A CA 1
ATOM 602 C C . LEU A 1 70 ? 26.949 -3.418 -29.447 1.00 91.44 70 LEU A C 1
ATOM 604 O O . LEU A 1 70 ? 26.334 -3.264 -28.395 1.00 91.44 70 LEU A O 1
ATOM 608 N N . THR A 1 71 ? 28.271 -3.259 -29.536 1.00 89.62 71 THR A N 1
ATOM 609 C CA . THR A 1 71 ? 29.082 -2.884 -28.373 1.00 89.62 71 THR A CA 1
ATOM 610 C C . THR A 1 71 ? 28.685 -1.505 -27.875 1.00 89.62 71 THR A C 1
ATOM 612 O O . THR A 1 71 ? 28.358 -1.392 -26.703 1.00 89.62 71 THR A O 1
ATOM 615 N N . TYR A 1 72 ? 28.574 -0.501 -28.746 1.00 89.75 72 TYR A N 1
ATOM 616 C CA . TYR A 1 72 ? 28.157 0.850 -28.370 1.00 89.75 72 TYR A CA 1
ATOM 617 C C . TYR A 1 72 ? 26.788 0.884 -27.672 1.00 89.75 72 TYR A C 1
ATOM 619 O O . TYR A 1 72 ? 26.627 1.510 -26.621 1.00 89.75 72 TYR A O 1
ATOM 627 N N . VAL A 1 73 ? 25.795 0.174 -28.214 1.00 90.00 73 VAL A N 1
ATOM 628 C CA . VAL A 1 73 ? 24.459 0.101 -27.608 1.00 90.00 73 VAL A CA 1
ATOM 629 C C . VAL A 1 73 ? 24.513 -0.588 -26.244 1.00 90.00 73 VAL A C 1
ATOM 631 O O . VAL A 1 73 ? 23.912 -0.101 -25.286 1.00 90.00 73 VAL A O 1
ATOM 634 N N . LEU A 1 74 ? 25.241 -1.700 -26.123 1.00 90.75 74 LEU A N 1
ATOM 635 C CA . LEU A 1 74 ? 25.324 -2.448 -24.869 1.00 90.75 74 LEU A CA 1
ATOM 636 C C . LEU A 1 74 ? 26.128 -1.716 -23.787 1.00 90.75 74 LEU A C 1
ATOM 638 O O . LEU A 1 74 ? 25.740 -1.775 -22.622 1.00 90.75 74 LEU A O 1
ATOM 642 N N . THR A 1 75 ? 27.224 -1.044 -24.144 1.00 89.69 75 THR A N 1
ATOM 643 C CA . THR A 1 75 ? 28.148 -0.436 -23.174 1.00 89.69 75 THR A CA 1
ATOM 644 C C . THR A 1 75 ? 27.800 1.000 -22.821 1.00 89.69 75 THR A C 1
ATOM 646 O O . THR A 1 75 ? 28.046 1.401 -21.688 1.00 89.69 75 THR A O 1
ATOM 649 N N . TYR A 1 76 ? 27.213 1.770 -23.739 1.00 86.75 76 TYR A N 1
ATOM 650 C CA . TYR A 1 76 ? 26.898 3.179 -23.494 1.00 86.75 76 TYR A CA 1
ATOM 651 C C . TYR A 1 76 ? 25.398 3.419 -23.374 1.00 86.75 76 TYR A C 1
ATOM 653 O O . TYR A 1 76 ? 24.940 3.958 -22.366 1.00 86.75 76 TYR A O 1
ATOM 661 N N . VAL A 1 77 ? 24.614 2.988 -24.365 1.00 90.25 77 VAL A N 1
ATOM 662 C CA . VAL A 1 77 ? 23.183 3.330 -24.422 1.00 90.25 77 VAL A CA 1
ATOM 663 C C . VAL A 1 77 ? 22.398 2.615 -23.324 1.00 90.25 77 VAL A C 1
ATOM 665 O O . VAL A 1 77 ? 21.701 3.260 -22.546 1.00 90.25 77 VAL A O 1
ATOM 668 N N . ASN A 1 78 ? 22.529 1.294 -23.209 1.00 91.06 78 ASN A N 1
ATOM 669 C CA . ASN A 1 78 ? 21.780 0.501 -22.235 1.00 91.06 78 ASN A CA 1
ATOM 670 C C . ASN A 1 78 ? 22.001 0.920 -20.774 1.00 91.06 78 ASN A C 1
ATOM 672 O O . ASN A 1 78 ? 21.006 1.118 -20.073 1.00 91.06 78 ASN A O 1
ATOM 676 N N . PRO A 1 79 ? 23.238 1.069 -20.265 1.00 91.19 79 PRO A N 1
ATOM 677 C CA . PRO A 1 79 ? 23.433 1.503 -18.887 1.00 91.19 79 PRO A CA 1
ATOM 678 C C . PRO A 1 79 ? 22.966 2.942 -18.672 1.00 91.19 79 PRO A C 1
ATOM 680 O O . PRO A 1 79 ? 22.382 3.222 -17.625 1.00 91.19 79 PRO A O 1
ATOM 683 N N . TYR A 1 80 ? 23.133 3.833 -19.653 1.00 89.94 80 TYR A N 1
ATOM 684 C CA . TYR A 1 80 ? 22.610 5.195 -19.563 1.00 89.94 80 TYR A CA 1
ATOM 685 C C . TYR A 1 80 ? 21.081 5.209 -19.466 1.00 89.94 80 TYR A C 1
ATOM 687 O O . TYR A 1 80 ? 20.525 5.762 -18.521 1.00 89.94 80 TYR A O 1
ATOM 695 N N . VAL A 1 81 ? 20.386 4.520 -20.374 1.00 90.44 81 VAL A N 1
ATOM 696 C CA . VAL A 1 81 ? 18.921 4.411 -20.350 1.00 90.44 81 VAL A CA 1
ATOM 697 C C . VAL A 1 81 ? 18.457 3.746 -19.058 1.00 90.44 81 VAL A C 1
ATOM 699 O O . VAL A 1 81 ? 17.555 4.252 -18.398 1.00 90.44 81 VAL A O 1
ATOM 702 N N . ARG A 1 82 ? 19.095 2.649 -18.637 1.00 91.75 82 ARG A N 1
ATOM 703 C CA . ARG A 1 82 ? 18.731 1.941 -17.404 1.00 91.75 82 ARG A CA 1
ATOM 704 C C . ARG A 1 82 ? 18.881 2.829 -16.175 1.00 91.75 82 ARG A C 1
ATOM 706 O O . ARG A 1 82 ? 17.986 2.850 -15.336 1.00 91.75 82 ARG A O 1
ATOM 713 N N . THR A 1 83 ? 19.994 3.546 -16.048 1.00 90.06 83 THR A N 1
ATOM 714 C CA . THR A 1 83 ? 20.245 4.427 -14.898 1.00 90.06 83 THR A CA 1
ATOM 715 C C . THR A 1 83 ? 19.336 5.647 -14.920 1.00 90.06 83 THR A C 1
ATOM 717 O O . THR A 1 83 ? 18.753 5.982 -13.889 1.00 90.06 83 THR A O 1
ATOM 720 N N . PHE A 1 84 ? 19.130 6.265 -16.083 1.00 88.00 84 PHE A N 1
ATOM 721 C CA . PHE A 1 84 ? 18.222 7.395 -16.242 1.00 88.00 84 PHE A CA 1
ATOM 722 C C . PHE A 1 84 ? 16.775 7.004 -15.926 1.00 88.00 84 PHE A C 1
ATOM 724 O O . PHE A 1 84 ? 16.151 7.601 -15.053 1.00 88.00 84 PHE A O 1
ATOM 731 N N . VAL A 1 85 ? 16.259 5.943 -16.551 1.00 88.38 85 VAL A N 1
ATOM 732 C CA . VAL A 1 85 ? 14.893 5.457 -16.312 1.00 88.38 85 VAL A CA 1
ATOM 733 C C . VAL A 1 85 ? 14.732 5.010 -14.864 1.00 88.38 85 VAL A C 1
ATOM 735 O O . VAL A 1 85 ? 13.788 5.428 -14.200 1.00 88.38 85 VAL A O 1
ATOM 738 N N . SER A 1 86 ? 15.663 4.213 -14.329 1.00 88.94 86 SER A N 1
ATOM 739 C CA . SER A 1 86 ? 15.570 3.745 -12.945 1.00 88.94 86 SER A CA 1
ATOM 740 C C . SER A 1 86 ? 15.610 4.902 -11.952 1.00 88.94 86 SER A C 1
ATOM 742 O O . SER A 1 86 ? 14.833 4.896 -11.003 1.00 88.94 86 SER A O 1
ATOM 744 N N . SER A 1 87 ? 16.496 5.882 -12.133 1.00 89.19 87 SER A N 1
ATOM 745 C CA . SER A 1 87 ? 16.594 7.025 -11.219 1.00 89.19 87 SER A CA 1
ATOM 746 C C . SER A 1 87 ? 15.370 7.929 -11.318 1.00 89.19 87 SER A C 1
ATOM 748 O O . SER A 1 87 ? 14.819 8.306 -10.284 1.00 89.19 87 SER A O 1
ATOM 750 N N . PHE A 1 88 ? 14.892 8.212 -12.531 1.00 89.75 88 PHE A N 1
ATOM 751 C CA . PHE A 1 88 ? 13.719 9.045 -12.764 1.00 89.75 88 PHE A CA 1
ATOM 752 C C . PHE A 1 88 ? 12.447 8.403 -12.207 1.00 89.75 88 PHE A C 1
ATOM 754 O O . PHE A 1 88 ? 11.747 9.022 -11.405 1.00 89.75 88 PHE A O 1
ATOM 761 N N . VAL A 1 89 ? 12.178 7.141 -12.555 1.00 88.50 89 VAL A N 1
ATOM 762 C CA . VAL A 1 89 ? 10.995 6.409 -12.080 1.00 88.50 89 VAL A CA 1
ATOM 763 C C . VAL A 1 89 ? 11.024 6.285 -10.561 1.00 88.50 89 VAL A C 1
ATOM 765 O O . VAL A 1 89 ? 10.045 6.606 -9.893 1.00 88.50 89 VAL A O 1
ATOM 768 N N . LEU A 1 90 ? 12.156 5.879 -9.985 1.00 91.38 90 LEU A N 1
ATOM 769 C CA . LEU A 1 90 ? 12.275 5.679 -8.543 1.00 91.38 90 LEU A CA 1
ATOM 770 C C . LEU A 1 90 ? 12.185 7.003 -7.767 1.00 91.38 90 LEU A C 1
ATOM 772 O O . LEU A 1 90 ? 11.576 7.045 -6.700 1.00 91.38 90 LEU A O 1
ATOM 776 N N . SER A 1 91 ? 12.740 8.091 -8.311 1.00 90.38 91 SER A N 1
ATOM 777 C CA . SER A 1 91 ? 12.587 9.457 -7.794 1.00 90.38 91 SER A CA 1
ATOM 778 C C . SER A 1 91 ? 11.122 9.892 -7.794 1.00 90.38 91 SER A C 1
ATOM 780 O O . SER A 1 91 ? 10.584 10.274 -6.750 1.00 90.38 91 SER A O 1
ATOM 782 N N . TYR A 1 92 ? 10.465 9.777 -8.948 1.00 91.94 92 TYR A N 1
ATOM 783 C CA . TYR A 1 92 ? 9.092 10.216 -9.142 1.00 91.94 92 TYR A CA 1
ATOM 784 C C . TYR A 1 92 ? 8.126 9.434 -8.251 1.00 91.94 92 TYR A C 1
ATOM 786 O O . TYR A 1 92 ? 7.383 10.030 -7.473 1.00 91.94 92 TYR A O 1
ATOM 794 N N . VAL A 1 93 ? 8.205 8.100 -8.276 1.00 90.12 93 VAL A N 1
ATOM 795 C CA . VAL A 1 93 ? 7.370 7.218 -7.450 1.00 90.12 93 VAL A CA 1
ATOM 796 C C . VAL A 1 93 ? 7.592 7.499 -5.965 1.00 90.12 93 VAL A C 1
ATOM 798 O O . VAL A 1 93 ? 6.631 7.662 -5.215 1.00 90.12 93 VAL A O 1
ATOM 801 N N . ARG A 1 94 ? 8.848 7.633 -5.517 1.00 91.50 94 ARG A N 1
ATOM 802 C CA . ARG A 1 94 ? 9.150 7.955 -4.114 1.00 91.50 94 ARG A CA 1
ATOM 803 C C . ARG A 1 94 ? 8.595 9.321 -3.708 1.00 91.50 94 ARG A C 1
ATOM 805 O O . ARG A 1 94 ? 8.087 9.458 -2.595 1.00 91.50 94 ARG A O 1
ATOM 812 N N . SER A 1 95 ? 8.697 10.323 -4.579 1.00 90.56 95 SER A N 1
ATOM 813 C CA . SER A 1 95 ? 8.141 11.658 -4.340 1.00 90.56 95 SER A CA 1
ATOM 814 C C . SER A 1 95 ? 6.616 11.614 -4.241 1.00 90.56 95 SER A C 1
ATOM 816 O O . SER A 1 95 ? 6.047 12.129 -3.276 1.00 90.56 95 SER A O 1
ATOM 818 N N . PHE A 1 96 ? 5.965 10.913 -5.171 1.00 91.50 96 PHE A N 1
ATOM 819 C CA . PHE A 1 96 ? 4.519 10.736 -5.199 1.00 91.50 96 PHE A CA 1
ATOM 820 C C . PHE A 1 96 ? 4.007 10.043 -3.933 1.00 91.50 96 PHE A C 1
ATOM 822 O O . PHE A 1 96 ? 3.148 10.588 -3.243 1.00 91.50 96 PHE A O 1
ATOM 829 N N . ILE A 1 97 ? 4.599 8.903 -3.557 1.00 92.00 97 ILE A N 1
ATOM 830 C CA . ILE A 1 97 ? 4.241 8.177 -2.329 1.00 92.00 97 ILE A CA 1
ATOM 831 C C . ILE A 1 97 ? 4.420 9.080 -1.105 1.00 92.00 97 ILE A C 1
ATOM 833 O O . ILE A 1 97 ? 3.538 9.159 -0.252 1.00 92.00 97 ILE A O 1
ATOM 837 N N . ARG A 1 98 ? 5.542 9.804 -1.012 1.00 92.75 98 ARG A N 1
ATOM 838 C CA . ARG A 1 98 ? 5.803 10.711 0.113 1.00 92.75 98 ARG A CA 1
ATOM 839 C C . ARG A 1 98 ? 4.776 11.842 0.185 1.00 92.75 98 ARG A C 1
ATOM 841 O O . ARG A 1 98 ? 4.348 12.191 1.284 1.00 92.75 98 ARG A O 1
ATOM 848 N N . SER A 1 99 ? 4.391 12.410 -0.956 1.00 91.69 99 SER A N 1
ATOM 849 C CA . SER A 1 99 ? 3.349 13.435 -1.041 1.00 91.69 99 SER A CA 1
ATOM 850 C C . SER A 1 99 ? 1.993 12.881 -0.603 1.00 91.69 99 SER A C 1
ATOM 852 O O . SER A 1 99 ? 1.349 13.449 0.276 1.00 91.69 99 SER A O 1
ATOM 854 N N . PHE A 1 100 ? 1.616 11.708 -1.114 1.00 89.56 100 PHE A N 1
ATOM 855 C CA . PHE A 1 100 ? 0.361 11.046 -0.773 1.00 89.56 100 PHE A CA 1
ATOM 856 C C . PHE A 1 100 ? 0.267 10.717 0.721 1.00 89.56 100 PHE A C 1
ATOM 858 O O . PHE A 1 100 ? -0.721 11.043 1.371 1.00 89.56 100 PHE A O 1
ATOM 865 N N . VAL A 1 101 ? 1.325 10.156 1.315 1.00 91.94 101 VAL A N 1
ATOM 866 C CA . VAL A 1 101 ? 1.365 9.870 2.759 1.00 91.94 101 VAL A CA 1
ATOM 867 C C . VAL A 1 101 ? 1.237 11.151 3.587 1.00 91.94 101 VAL A C 1
ATOM 869 O O . VAL A 1 101 ? 0.552 11.155 4.613 1.00 91.94 101 VAL A O 1
ATOM 872 N N . ARG A 1 102 ? 1.867 12.255 3.160 1.00 91.69 102 ARG A N 1
ATOM 873 C CA . ARG A 1 102 ? 1.693 13.557 3.823 1.00 91.69 102 ARG A CA 1
ATOM 874 C C . ARG A 1 102 ? 0.258 14.055 3.709 1.00 91.69 102 ARG A C 1
ATOM 876 O O . ARG A 1 102 ? -0.274 14.477 4.727 1.00 91.69 102 ARG A O 1
ATOM 883 N N . PHE A 1 103 ? -0.358 13.953 2.533 1.00 88.94 103 PHE A N 1
ATOM 884 C CA . PHE A 1 103 ? -1.753 14.331 2.311 1.00 88.94 103 PHE A CA 1
ATOM 885 C C . PHE A 1 103 ? -2.708 13.528 3.204 1.00 88.94 103 PHE A C 1
ATOM 887 O O . PHE A 1 103 ? -3.524 14.100 3.922 1.00 88.94 103 PHE A O 1
ATOM 894 N N . VAL A 1 104 ? -2.550 12.202 3.249 1.00 88.31 104 VAL A N 1
ATOM 895 C CA . VAL A 1 104 ? -3.332 11.335 4.142 1.00 88.31 104 VAL A CA 1
ATOM 896 C C . VAL A 1 104 ? -3.147 11.768 5.596 1.00 88.31 104 VAL A C 1
ATOM 898 O O . VAL A 1 104 ? -4.121 11.934 6.326 1.00 88.31 104 VAL A O 1
ATOM 901 N N . ARG A 1 105 ? -1.909 12.029 6.029 1.00 88.56 105 ARG A N 1
ATOM 902 C CA . ARG A 1 105 ? -1.635 12.492 7.395 1.00 88.56 105 ARG A CA 1
ATOM 903 C C . ARG A 1 105 ? -2.246 13.865 7.690 1.00 88.56 105 ARG A C 1
ATOM 905 O O . ARG A 1 105 ? -2.733 14.060 8.800 1.00 88.56 105 ARG A O 1
ATOM 912 N N . SER A 1 106 ? -2.208 14.803 6.747 1.00 88.25 106 SER A N 1
ATOM 913 C CA . SER A 1 106 ? -2.741 16.154 6.938 1.00 88.25 106 SER A CA 1
ATOM 914 C C . SER A 1 106 ? -4.258 16.211 6.852 1.00 88.25 106 SER A C 1
ATOM 916 O O . SER A 1 106 ? -4.842 17.109 7.437 1.00 88.25 106 SER A O 1
ATOM 918 N N . PHE A 1 107 ? -4.897 15.285 6.138 1.00 83.38 107 PHE A N 1
ATOM 919 C CA . PHE A 1 107 ? -6.339 15.323 5.913 1.00 83.38 107 PHE A CA 1
ATOM 920 C C . PHE A 1 107 ? -7.090 14.350 6.824 1.00 83.38 107 PHE A C 1
ATOM 922 O O . PHE A 1 107 ? -7.978 14.746 7.576 1.00 83.38 107 PHE A O 1
ATOM 929 N N . VAL A 1 108 ? -6.684 13.078 6.832 1.00 85.56 108 VAL A N 1
ATOM 930 C CA . VAL A 1 108 ? -7.388 12.019 7.569 1.00 85.56 108 VAL A CA 1
ATOM 931 C C . VAL A 1 108 ? -7.236 12.203 9.070 1.00 85.56 108 VAL A C 1
ATOM 933 O O . VAL A 1 108 ? -8.205 12.079 9.809 1.00 85.56 108 VAL A O 1
ATOM 936 N N . ARG A 1 109 ? -6.029 12.522 9.545 1.00 83.12 109 ARG A N 1
ATOM 937 C CA . ARG A 1 109 ? -5.747 12.605 10.983 1.00 83.12 109 ARG A CA 1
ATOM 938 C C . ARG A 1 109 ? -6.553 13.703 11.695 1.00 83.12 109 ARG A C 1
ATOM 940 O O . ARG A 1 109 ? -7.174 13.379 12.707 1.00 83.12 109 ARG A O 1
ATOM 947 N N . PRO A 1 110 ? -6.595 14.961 11.211 1.00 86.56 110 PRO A N 1
ATOM 948 C CA . PRO A 1 110 ? -7.429 15.977 11.841 1.00 86.56 110 PRO A CA 1
ATOM 949 C C . PRO A 1 110 ? -8.917 15.705 11.642 1.00 86.56 110 PRO A C 1
ATOM 951 O O . PRO A 1 110 ? -9.655 15.894 12.597 1.00 86.56 110 PRO A O 1
ATOM 954 N N . TYR A 1 111 ? -9.352 15.204 10.480 1.00 85.62 111 TYR A N 1
ATOM 955 C CA . TYR A 1 111 ? -10.762 14.863 10.259 1.00 85.62 111 TYR A CA 1
ATOM 956 C C . TYR A 1 111 ? -11.252 13.781 11.228 1.00 85.62 111 TYR A C 1
ATOM 958 O O . TYR A 1 111 ? -12.293 13.919 11.862 1.00 85.62 111 TYR A O 1
ATOM 966 N N . LEU A 1 112 ? -10.473 12.714 11.401 1.00 86.06 112 LEU A N 1
ATOM 967 C CA . LEU A 1 112 ? -10.821 11.613 12.292 1.00 86.06 112 LEU A CA 1
ATOM 968 C C . LEU A 1 112 ? -10.770 12.057 13.760 1.00 86.06 112 LEU A C 1
ATOM 970 O O . LEU A 1 112 ? -11.648 11.703 14.542 1.00 86.06 112 LEU A O 1
ATOM 974 N N . TYR A 1 113 ? -9.800 12.900 14.128 1.00 89.12 113 TYR A N 1
ATOM 975 C CA . TYR A 1 113 ? -9.736 13.491 15.463 1.00 89.12 113 TYR A CA 1
ATOM 976 C C . TYR A 1 113 ? -10.924 14.419 15.752 1.00 89.12 113 TYR A C 1
ATOM 978 O O . TYR A 1 113 ? -11.527 14.317 16.819 1.00 89.12 113 TYR A O 1
ATOM 986 N N . THR A 1 114 ? -11.292 15.313 14.828 1.00 88.00 114 THR A N 1
ATOM 987 C CA . THR A 1 114 ? -12.430 16.225 15.018 1.00 88.00 114 THR A CA 1
ATOM 988 C C . THR A 1 114 ? -13.747 15.466 15.029 1.00 88.00 114 THR A C 1
ATOM 990 O O . THR A 1 114 ? -14.573 15.722 15.905 1.00 88.00 114 THR A O 1
ATOM 993 N N . TYR A 1 115 ? -13.928 14.496 14.134 1.00 88.19 115 TYR A N 1
ATOM 994 C CA . TYR A 1 115 ? -15.114 13.647 14.096 1.00 88.19 115 TYR A CA 1
ATOM 995 C C . TYR A 1 115 ? -15.271 12.845 15.390 1.00 88.19 115 TYR A C 1
ATOM 997 O O . TYR A 1 115 ? -16.298 12.950 16.052 1.00 88.19 115 TYR A O 1
ATOM 1005 N N . LEU A 1 116 ? -14.234 12.121 15.829 1.00 87.88 116 LEU A N 1
ATOM 1006 C CA . LEU A 1 116 ? -14.299 11.367 17.083 1.00 87.88 116 LEU A CA 1
ATOM 1007 C C . LEU A 1 116 ? -14.513 12.286 18.285 1.00 87.88 116 LEU A C 1
ATOM 1009 O O . LEU A 1 116 ? -15.352 12.000 19.132 1.00 87.88 116 LEU A O 1
ATOM 1013 N N . ARG A 1 117 ? -13.801 13.416 18.362 1.00 89.50 117 ARG A N 1
ATOM 1014 C CA . ARG A 1 117 ? -13.960 14.364 19.470 1.00 89.50 117 ARG A CA 1
ATOM 1015 C C . ARG A 1 117 ? -15.370 14.940 19.517 1.00 89.50 117 ARG A C 1
ATOM 1017 O O . ARG A 1 117 ? -15.925 15.063 20.603 1.00 89.50 117 ARG A O 1
ATOM 1024 N N . THR A 1 118 ? -15.945 15.310 18.375 1.00 86.69 118 THR A N 1
ATOM 1025 C CA . THR A 1 118 ? -17.305 15.862 18.310 1.00 86.69 118 THR A CA 1
ATOM 1026 C C . THR A 1 118 ? -18.348 14.796 18.599 1.00 86.69 118 THR A C 1
ATOM 1028 O O . THR A 1 118 ? -19.223 15.047 19.422 1.00 86.69 118 THR A O 1
ATOM 1031 N N . PHE A 1 119 ? -18.225 13.601 18.026 1.00 86.00 119 PHE A N 1
ATOM 1032 C CA . PHE A 1 119 ? -19.126 12.482 18.284 1.00 86.00 119 PHE A CA 1
ATOM 1033 C C . PHE A 1 119 ? -19.103 12.062 19.757 1.00 86.00 119 PHE A C 1
ATOM 1035 O O . PHE A 1 119 ? -20.140 12.047 20.408 1.00 86.00 119 PHE A O 1
ATOM 1042 N N . VAL A 1 120 ? -17.920 11.818 20.330 1.00 85.50 120 VAL A N 1
ATOM 1043 C CA . VAL A 1 120 ? -17.786 11.449 21.747 1.00 85.50 120 VAL A CA 1
ATOM 1044 C C . VAL A 1 120 ? -18.293 12.573 22.642 1.00 85.50 120 VAL A C 1
ATOM 1046 O O . VAL A 1 120 ? -19.067 12.319 23.559 1.00 85.50 120 VAL A O 1
ATOM 1049 N N . ARG A 1 121 ? -17.920 13.832 22.373 1.00 86.75 121 ARG A N 1
ATOM 1050 C CA . ARG A 1 121 ? -18.386 14.970 23.175 1.00 86.75 121 ARG A CA 1
ATOM 1051 C C . ARG A 1 121 ? -19.903 15.114 23.113 1.00 86.75 121 ARG A C 1
ATOM 1053 O O . ARG A 1 121 ? -20.520 15.308 24.150 1.00 86.75 121 ARG A O 1
ATOM 1060 N N . THR A 1 122 ? -20.502 15.042 21.929 1.00 84.44 122 THR A N 1
ATOM 1061 C CA . THR A 1 122 ? -21.954 15.183 21.770 1.00 84.44 122 THR A CA 1
ATOM 1062 C C . THR A 1 122 ? -22.679 14.005 22.392 1.00 84.44 122 THR A C 1
ATOM 1064 O O . THR A 1 122 ? -23.539 14.235 23.232 1.00 84.44 122 THR A O 1
ATOM 1067 N N . TYR A 1 123 ? -22.292 12.770 22.083 1.00 84.44 123 TYR A N 1
ATOM 1068 C CA . TYR A 1 123 ? -22.919 11.574 22.635 1.00 84.44 123 TYR A CA 1
ATOM 1069 C C . TYR A 1 123 ? -22.804 11.524 24.160 1.00 84.44 123 TYR A C 1
ATOM 1071 O O . TYR A 1 123 ? -23.815 11.430 24.845 1.00 84.44 123 TYR A O 1
ATOM 1079 N N . VAL A 1 124 ? -21.599 11.678 24.717 1.00 83.06 124 VAL A N 1
ATOM 1080 C CA . VAL A 1 124 ? -21.393 11.616 26.172 1.00 83.06 124 VAL A CA 1
ATOM 1081 C C . VAL A 1 124 ? -22.099 12.770 26.875 1.00 83.06 124 VAL A C 1
ATOM 1083 O O . VAL A 1 124 ? -22.804 12.532 27.849 1.00 83.06 124 VAL A O 1
ATOM 1086 N N . ILE A 1 125 ? -21.968 14.014 26.398 1.00 83.56 125 ILE A N 1
ATOM 1087 C CA . ILE A 1 125 ? -22.622 15.152 27.061 1.00 83.56 125 ILE A CA 1
ATOM 1088 C C . ILE A 1 125 ? -24.139 15.040 26.954 1.00 83.56 125 ILE A C 1
ATOM 1090 O O . ILE A 1 125 ? -24.815 15.269 27.948 1.00 83.56 125 ILE A O 1
ATOM 1094 N N . THR A 1 126 ? -24.692 14.703 25.788 1.00 80.88 126 THR A N 1
ATOM 1095 C CA . THR A 1 126 ? -26.151 14.589 25.630 1.00 80.88 126 THR A CA 1
ATOM 1096 C C . THR A 1 126 ? -26.699 13.427 26.440 1.00 80.88 126 THR A C 1
ATOM 1098 O O . THR A 1 126 ? -27.671 13.623 27.166 1.00 80.88 126 THR A O 1
ATOM 1101 N N . PHE A 1 127 ? -26.050 12.263 26.405 1.00 78.62 127 PHE A N 1
ATOM 1102 C CA . PHE A 1 127 ? -26.445 11.105 27.196 1.00 78.62 127 PHE A CA 1
ATOM 1103 C C . PHE A 1 127 ? -26.376 11.415 28.692 1.00 78.62 127 PHE A C 1
ATOM 1105 O O . PHE A 1 127 ? -27.375 11.288 29.386 1.00 78.62 127 PHE A O 1
ATOM 1112 N N . VAL A 1 128 ? -25.250 11.924 29.195 1.00 79.50 128 VAL A N 1
ATOM 1113 C CA . VAL A 1 128 ? -25.105 12.260 30.620 1.00 79.50 128 VAL A CA 1
ATOM 1114 C C . VAL A 1 128 ? -26.084 13.364 31.031 1.00 79.50 128 VAL A C 1
ATOM 1116 O O . VAL A 1 128 ? -26.758 13.234 32.048 1.00 79.50 128 VAL A O 1
ATOM 1119 N N . ARG A 1 129 ? -26.227 14.431 30.236 1.00 79.44 129 ARG A N 1
ATOM 1120 C CA . ARG A 1 129 ? -27.096 15.574 30.564 1.00 79.44 129 ARG A CA 1
ATOM 1121 C C . ARG A 1 129 ? -28.588 15.250 30.476 1.00 79.44 129 ARG A C 1
ATOM 1123 O O . ARG A 1 129 ? -29.367 15.917 31.143 1.00 79.44 129 ARG A O 1
ATOM 1130 N N . SER A 1 130 ? -28.998 14.268 29.677 1.00 77.31 130 SER A N 1
ATOM 1131 C CA . SER A 1 130 ? -30.409 13.867 29.562 1.00 77.31 130 SER A CA 1
ATOM 1132 C C . SER A 1 130 ? -30.760 12.694 30.476 1.00 77.31 130 SER A C 1
ATOM 1134 O O . SER A 1 130 ? -31.784 12.726 31.159 1.00 77.31 130 SER A O 1
ATOM 1136 N N . TYR A 1 131 ? -29.902 11.679 30.537 1.00 74.38 131 TYR A N 1
ATOM 1137 C CA . TYR A 1 131 ? -30.169 10.433 31.244 1.00 74.38 131 TYR A CA 1
ATOM 1138 C C . TYR A 1 131 ? -29.994 10.581 32.757 1.00 74.38 131 TYR A C 1
ATOM 1140 O O . TYR A 1 131 ? -30.846 10.143 33.525 1.00 74.38 131 TYR A O 1
ATOM 1148 N N . VAL A 1 132 ? -28.929 11.249 33.214 1.00 75.38 132 VAL A N 1
ATOM 1149 C CA . VAL A 1 132 ? -28.641 11.366 34.655 1.00 75.38 132 VAL A CA 1
ATOM 1150 C C . VAL A 1 132 ? -29.726 12.166 35.394 1.00 75.38 132 VAL A C 1
ATOM 1152 O O . VAL A 1 132 ? -30.234 11.656 36.395 1.00 75.38 132 VAL A O 1
ATOM 1155 N N . PRO A 1 133 ? -30.173 13.351 34.921 1.00 75.94 133 PRO A N 1
ATOM 1156 C CA . PRO A 1 133 ? -31.194 14.127 35.628 1.00 75.94 133 PRO A CA 1
ATOM 1157 C C . PRO A 1 133 ? -32.605 13.545 35.521 1.00 75.94 133 PRO A C 1
ATOM 1159 O O . PRO A 1 133 ? -33.458 13.895 36.329 1.00 75.94 133 PRO A O 1
ATOM 1162 N N . SER A 1 134 ? -32.882 12.681 34.542 1.00 75.06 134 SER A N 1
ATOM 1163 C CA . SER A 1 134 ? -34.197 12.043 34.403 1.00 75.06 134 SER A CA 1
ATOM 1164 C C . SER A 1 134 ? -34.284 10.741 35.198 1.00 75.06 134 SER A C 1
ATOM 1166 O O . SER A 1 134 ? -35.272 10.514 35.898 1.00 75.06 134 SER A O 1
ATOM 1168 N N . PHE A 1 135 ? -33.244 9.907 35.152 1.00 75.50 135 PHE A N 1
ATOM 1169 C CA . PHE A 1 135 ? -33.258 8.571 35.743 1.00 75.50 135 PHE A CA 1
ATOM 1170 C C . PHE A 1 135 ? -32.996 8.572 37.253 1.00 75.50 135 PHE A C 1
ATOM 1172 O O . PHE A 1 135 ? -33.701 7.897 37.999 1.00 75.50 135 PHE A O 1
ATOM 1179 N N . LEU A 1 136 ? -32.018 9.345 37.745 1.00 77.25 136 LEU A N 1
ATOM 1180 C CA . LEU A 1 136 ? -31.691 9.339 39.179 1.00 77.25 136 LEU A CA 1
ATOM 1181 C C . LEU A 1 136 ? -32.856 9.827 40.053 1.00 77.25 136 LEU A C 1
ATOM 1183 O O . LEU A 1 136 ? -33.217 9.116 40.992 1.00 77.25 136 LEU A O 1
ATOM 1187 N N . PRO A 1 137 ? -33.498 10.979 39.774 1.00 79.25 137 PRO A N 1
ATOM 1188 C CA . PRO A 1 137 ? -34.585 11.459 40.620 1.00 79.25 137 PRO A CA 1
ATOM 1189 C C . PRO A 1 137 ? -35.817 10.566 40.540 1.00 79.25 137 PRO A C 1
ATOM 1191 O O . PRO A 1 137 ? -36.492 10.383 41.550 1.00 79.25 137 PRO A O 1
ATOM 1194 N N . THR A 1 138 ? -36.117 9.993 39.370 1.00 79.12 138 THR A N 1
ATOM 1195 C CA . THR A 1 138 ? -37.249 9.069 39.223 1.00 79.12 138 THR A CA 1
ATOM 1196 C C . THR A 1 138 ? -36.998 7.785 39.995 1.00 79.12 138 THR A C 1
ATOM 1198 O O . THR A 1 138 ? -37.834 7.434 40.824 1.00 79.12 138 THR A O 1
ATOM 1201 N N . TYR A 1 139 ? -35.834 7.155 39.827 1.00 79.25 139 TYR A N 1
ATOM 1202 C CA . TYR A 1 139 ? -35.464 5.942 40.551 1.00 79.25 139 TYR A CA 1
ATOM 1203 C C . TYR A 1 139 ? -35.482 6.158 42.069 1.00 79.25 139 TYR A C 1
ATOM 1205 O O . TYR A 1 139 ? -36.203 5.460 42.789 1.00 79.25 139 TYR A O 1
ATOM 1213 N N . VAL A 1 140 ? -34.783 7.191 42.555 1.00 79.69 140 VAL A N 1
ATOM 1214 C CA . VAL A 1 140 ? -34.727 7.538 43.983 1.00 79.69 140 VAL A CA 1
ATOM 1215 C C . VAL A 1 140 ? -36.123 7.832 44.526 1.00 79.69 140 VAL A C 1
ATOM 1217 O O . VAL A 1 140 ? -36.501 7.287 45.561 1.00 79.69 140 VAL A O 1
ATOM 1220 N N . ARG A 1 141 ? -36.935 8.626 43.813 1.00 83.31 141 ARG A N 1
ATOM 1221 C CA . ARG A 1 141 ? -38.309 8.941 44.227 1.00 83.31 141 ARG A CA 1
ATOM 1222 C C . ARG A 1 141 ? -39.192 7.701 44.256 1.00 83.31 141 ARG A C 1
ATOM 1224 O O . ARG A 1 141 ? -39.976 7.561 45.190 1.00 83.31 141 ARG A O 1
ATOM 1231 N N . THR A 1 142 ? -39.097 6.814 43.266 1.00 81.50 142 THR A N 1
ATOM 1232 C CA . THR A 1 142 ? -39.890 5.577 43.240 1.00 81.50 142 THR A CA 1
ATOM 1233 C C . THR A 1 142 ? -39.505 4.643 44.374 1.00 81.50 142 THR A C 1
ATOM 1235 O O . THR A 1 142 ? -40.398 4.175 45.076 1.00 81.50 142 THR A O 1
ATOM 1238 N N . TYR A 1 143 ? -38.205 4.460 44.616 1.00 80.38 143 TYR A N 1
ATOM 1239 C CA . TYR A 1 143 ? -37.697 3.560 45.643 1.00 80.38 143 TYR A CA 1
ATOM 1240 C C . TYR A 1 143 ? -38.005 4.066 47.056 1.00 80.38 143 TYR A C 1
ATOM 1242 O O . TYR A 1 143 ? -38.528 3.324 47.887 1.00 80.38 143 TYR A O 1
ATOM 1250 N N . LEU A 1 144 ? -37.767 5.356 47.327 1.00 80.75 144 LEU A N 1
ATOM 1251 C CA . LEU A 1 144 ? -38.156 5.974 48.598 1.00 80.75 144 LEU A CA 1
ATOM 1252 C C . LEU A 1 144 ? -39.668 5.917 48.799 1.00 80.75 144 LEU A C 1
ATOM 1254 O O . LEU A 1 144 ? -40.132 5.589 49.888 1.00 80.75 144 LEU A O 1
ATOM 1258 N N . ARG A 1 145 ? -40.458 6.199 47.757 1.00 84.06 145 ARG A N 1
ATOM 1259 C CA . ARG A 1 145 ? -41.919 6.163 47.862 1.00 84.06 145 ARG A CA 1
ATOM 1260 C C . ARG A 1 145 ? -42.436 4.754 48.122 1.00 84.06 145 ARG A C 1
ATOM 1262 O O . ARG A 1 145 ? -43.345 4.616 48.936 1.00 84.06 145 ARG A O 1
ATOM 1269 N N . SER A 1 146 ? -41.893 3.724 47.473 1.00 79.94 146 SER A N 1
ATOM 1270 C CA . SER A 1 146 ? -42.265 2.339 47.771 1.00 79.94 146 SER A CA 1
ATOM 1271 C C . SER A 1 146 ? -41.851 1.969 49.189 1.00 79.94 146 SER A C 1
ATOM 1273 O O . SER A 1 146 ? -42.689 1.528 49.966 1.00 79.94 146 SER A O 1
ATOM 1275 N N . PHE A 1 147 ? -40.608 2.247 49.580 1.00 79.56 147 PHE A N 1
ATOM 1276 C CA . PHE A 1 147 ? -40.1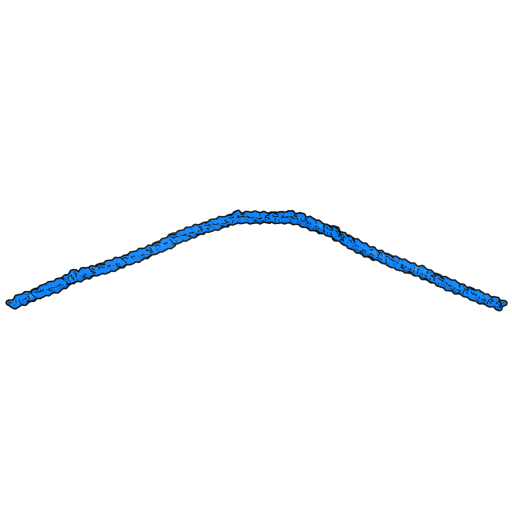16 1.917 50.914 1.00 79.56 147 PHE A CA 1
ATOM 1277 C C . PHE A 1 147 ? -40.959 2.574 52.021 1.00 79.56 147 PHE A C 1
ATOM 1279 O O . PHE A 1 147 ? -41.464 1.898 52.917 1.00 79.56 147 PHE A O 1
ATOM 1286 N N . LEU A 1 148 ? -41.212 3.881 51.916 1.00 81.19 148 LEU A N 1
ATOM 1287 C CA . LEU A 1 148 ? -42.001 4.611 52.908 1.00 81.19 148 LEU A CA 1
ATOM 1288 C C . LEU A 1 148 ? -43.484 4.216 52.903 1.00 81.19 148 LEU A C 1
ATOM 1290 O O . LEU A 1 148 ? -44.101 4.162 53.963 1.00 81.19 148 LEU A O 1
ATOM 1294 N N . ARG A 1 149 ? -44.084 3.962 51.731 1.00 80.62 149 ARG A N 1
ATOM 1295 C CA . ARG A 1 149 ? -45.540 3.765 51.620 1.00 80.62 149 ARG A CA 1
ATOM 1296 C C . ARG A 1 149 ? -45.979 2.314 51.776 1.00 80.62 149 ARG A C 1
ATOM 1298 O O . ARG A 1 149 ? -47.102 2.083 52.213 1.00 80.62 149 ARG A O 1
ATOM 1305 N N . THR A 1 150 ? -45.148 1.343 51.406 1.00 79.75 150 THR A N 1
ATOM 1306 C CA . THR A 1 150 ? -45.522 -0.079 51.455 1.00 79.75 150 THR A CA 1
ATOM 1307 C C . THR A 1 150 ? -44.756 -0.828 52.529 1.00 79.75 150 THR A C 1
ATOM 1309 O O . THR A 1 150 ? -45.379 -1.515 53.340 1.00 79.75 150 THR A O 1
ATOM 1312 N N . PHE A 1 151 ? -43.434 -0.668 52.593 1.00 82.19 151 PHE A N 1
ATOM 1313 C CA . PHE A 1 151 ? -42.609 -1.447 53.514 1.00 82.19 151 PHE A CA 1
ATOM 1314 C C . PHE A 1 151 ? -42.825 -1.026 54.971 1.00 82.19 151 PHE A C 1
ATOM 1316 O O . PHE A 1 151 ? -43.178 -1.866 55.793 1.00 82.19 151 PHE A O 1
ATOM 1323 N N . ILE A 1 152 ? -42.728 0.269 55.292 1.00 83.75 152 ILE A N 1
ATOM 1324 C CA . ILE A 1 152 ? -42.893 0.731 56.683 1.00 83.75 152 ILE A CA 1
ATOM 1325 C C . ILE A 1 152 ? -44.280 0.375 57.252 1.00 83.75 152 ILE A C 1
ATOM 1327 O O . ILE A 1 152 ? -44.335 -0.253 58.311 1.00 83.75 152 ILE A O 1
ATOM 1331 N N . PRO A 1 153 ? -45.415 0.677 56.586 1.00 84.12 153 PRO A N 1
ATOM 1332 C CA . PRO A 1 153 ? -46.726 0.379 57.158 1.00 84.12 153 PRO A CA 1
ATOM 1333 C C . PRO A 1 153 ? -47.011 -1.120 57.252 1.00 84.12 153 PRO A C 1
ATOM 1335 O O . PRO A 1 153 ? -47.699 -1.542 58.178 1.00 84.12 153 PRO A O 1
ATOM 1338 N N . SER A 1 154 ? -46.506 -1.935 56.317 1.00 82.44 154 SER A N 1
ATOM 1339 C CA . SER A 1 154 ? -46.674 -3.393 56.379 1.00 82.44 154 SER A CA 1
ATOM 1340 C C . SER A 1 154 ? -45.846 -4.009 57.503 1.00 82.44 154 SER A C 1
ATOM 1342 O O . SER A 1 154 ? -46.372 -4.830 58.252 1.00 82.44 154 SER A O 1
ATOM 1344 N N . PHE A 1 155 ? -44.604 -3.559 57.681 1.00 81.88 155 PHE A N 1
ATOM 1345 C CA . PHE A 1 155 ? -43.730 -3.998 58.761 1.00 81.88 155 PHE A CA 1
ATOM 1346 C C . PHE A 1 155 ? -44.297 -3.622 60.134 1.00 81.88 155 PHE A C 1
ATOM 1348 O O . PHE A 1 155 ? -44.468 -4.492 60.989 1.00 81.88 155 PHE A O 1
ATOM 1355 N N . VAL A 1 156 ? -44.696 -2.357 60.317 1.00 83.69 156 VAL A N 1
ATOM 1356 C CA . VAL A 1 156 ? -45.332 -1.885 61.557 1.00 83.69 156 VAL A CA 1
ATOM 1357 C C . VAL A 1 156 ? -46.631 -2.644 61.816 1.00 83.69 156 VAL A C 1
ATOM 1359 O O . VAL A 1 156 ? -46.823 -3.165 62.911 1.00 83.69 156 VAL A O 1
ATOM 1362 N N . ARG A 1 157 ? -47.508 -2.785 60.811 1.00 86.31 157 ARG A N 1
ATOM 1363 C CA . ARG A 1 157 ? -48.754 -3.553 60.956 1.00 86.31 157 ARG A CA 1
ATOM 1364 C C . ARG A 1 157 ? -48.483 -5.006 61.327 1.00 86.31 157 ARG A C 1
ATOM 1366 O O . ARG A 1 157 ? -49.226 -5.551 62.134 1.00 86.31 157 ARG A O 1
ATOM 1373 N N . SER A 1 158 ? -47.457 -5.626 60.749 1.00 84.00 158 SER A N 1
ATOM 1374 C CA . SER A 1 158 ? -47.081 -7.004 61.054 1.00 84.00 158 SER A CA 1
ATOM 1375 C C . SER A 1 158 ? -46.650 -7.138 62.509 1.00 84.00 158 SER A C 1
ATOM 1377 O O . SER A 1 158 ? -47.245 -7.935 63.224 1.00 84.00 158 SER A O 1
ATOM 1379 N N . ILE A 1 159 ? -45.704 -6.311 62.971 1.00 80.12 159 ILE A N 1
ATOM 1380 C CA . ILE A 1 159 ? -45.216 -6.341 64.359 1.00 80.12 159 ILE A CA 1
ATOM 1381 C C . ILE A 1 159 ? -46.341 -6.046 65.346 1.00 80.12 159 ILE A C 1
ATOM 1383 O O . ILE A 1 159 ? -46.521 -6.775 66.315 1.00 80.12 159 ILE A O 1
ATOM 1387 N N . VAL A 1 160 ? -47.128 -5.000 65.100 1.00 82.00 160 VAL A N 1
ATOM 1388 C CA . VAL A 1 160 ? -48.233 -4.624 65.988 1.00 82.00 160 VAL A CA 1
ATOM 1389 C C . VAL A 1 160 ? -49.270 -5.743 66.039 1.00 82.00 160 VAL A C 1
ATOM 1391 O O . VAL A 1 160 ? -49.710 -6.126 67.119 1.00 82.00 160 VAL A O 1
ATOM 1394 N N . ARG A 1 161 ? -49.636 -6.324 64.892 1.00 82.81 161 ARG A N 1
ATOM 1395 C CA . ARG A 1 161 ? -50.606 -7.419 64.837 1.00 82.81 161 ARG A CA 1
ATOM 1396 C C . ARG A 1 161 ? -50.082 -8.673 65.526 1.00 82.81 161 ARG A C 1
ATOM 1398 O O . ARG A 1 161 ? -50.835 -9.277 66.281 1.00 82.81 161 ARG A O 1
ATOM 1405 N N . THR A 1 162 ? -48.840 -9.084 65.277 1.00 81.12 162 THR A N 1
ATOM 1406 C CA . THR A 1 162 ? -48.274 -10.279 65.913 1.00 81.12 162 THR A CA 1
ATOM 1407 C C . THR A 1 162 ? -48.125 -10.064 67.405 1.00 81.12 162 THR A C 1
ATOM 1409 O O . THR A 1 162 ? -48.561 -10.922 68.164 1.00 81.12 162 THR A O 1
ATOM 1412 N N . PHE A 1 163 ? -47.613 -8.915 67.841 1.00 78.38 163 PHE A N 1
ATOM 1413 C CA . PHE A 1 163 ? -47.422 -8.621 69.254 1.00 78.38 163 PHE A CA 1
ATOM 1414 C C . PHE A 1 163 ? -48.759 -8.523 69.989 1.00 78.38 163 PHE A C 1
ATOM 1416 O O . PHE A 1 163 ? -48.969 -9.251 70.950 1.00 78.38 163 PHE A O 1
ATOM 1423 N N . ILE A 1 164 ? -49.708 -7.715 69.503 1.00 77.75 164 ILE A N 1
ATOM 1424 C CA . ILE A 1 164 ? -51.017 -7.565 70.153 1.00 77.75 164 ILE A CA 1
ATOM 1425 C C . ILE A 1 164 ? -51.779 -8.887 70.133 1.00 77.75 164 ILE A C 1
ATOM 1427 O O . ILE A 1 164 ? -52.258 -9.318 71.175 1.00 77.75 164 ILE A O 1
ATOM 1431 N N . LEU A 1 165 ? -51.890 -9.564 68.984 1.00 80.50 165 LEU A N 1
ATOM 1432 C CA . LEU A 1 165 ? -52.670 -10.800 68.926 1.00 80.50 165 LEU A CA 1
ATOM 1433 C C . LEU A 1 165 ? -52.041 -11.909 69.756 1.00 80.50 165 LEU A C 1
ATOM 1435 O O . LEU A 1 165 ? -52.778 -12.619 70.426 1.00 80.50 165 LEU A O 1
ATOM 1439 N N . THR A 1 166 ? -50.719 -12.087 69.729 1.00 79.31 166 THR A N 1
ATOM 1440 C CA . THR A 1 166 ? -50.096 -13.147 70.532 1.00 79.31 166 THR A CA 1
ATOM 1441 C C . THR A 1 166 ? -50.129 -12.791 72.008 1.00 79.31 166 THR A C 1
ATOM 1443 O O . THR A 1 166 ? -50.591 -13.608 72.798 1.00 79.31 166 THR A O 1
ATOM 1446 N N . TYR A 1 167 ? -49.741 -11.574 72.389 1.00 76.75 167 TYR A N 1
ATOM 1447 C CA . TYR A 1 167 ? -49.694 -11.156 73.785 1.00 76.75 167 TYR A CA 1
ATOM 1448 C C . TYR A 1 167 ? -51.088 -11.096 74.408 1.00 76.75 167 TYR A C 1
ATOM 1450 O O . TYR A 1 167 ? -51.335 -11.765 75.404 1.00 76.75 167 TYR A O 1
ATOM 1458 N N . VAL A 1 168 ? -52.041 -10.385 73.793 1.00 76.75 168 VAL A N 1
ATOM 1459 C CA . VAL A 1 168 ? -53.407 -10.273 74.330 1.00 76.75 168 VAL A CA 1
ATOM 1460 C C . VAL A 1 168 ? -54.080 -11.637 74.351 1.00 76.75 168 VAL A C 1
ATOM 1462 O O . VAL A 1 168 ? -54.645 -12.009 75.374 1.00 76.75 168 VAL A O 1
ATOM 1465 N N . ARG A 1 169 ? -53.996 -12.429 73.273 1.00 80.00 169 ARG A N 1
ATOM 1466 C CA . ARG A 1 169 ? -54.644 -13.746 73.258 1.00 80.00 169 ARG A CA 1
ATOM 1467 C C . ARG A 1 169 ? -54.040 -14.668 74.304 1.00 80.00 169 ARG A C 1
ATOM 1469 O O . ARG A 1 169 ? -54.791 -15.273 75.053 1.00 80.00 169 ARG A O 1
ATOM 1476 N N . THR A 1 170 ? -52.716 -14.786 74.379 1.00 80.94 170 THR A N 1
ATOM 1477 C CA . THR A 1 170 ? -52.080 -15.701 75.339 1.00 80.94 170 THR A CA 1
ATOM 1478 C C . THR A 1 170 ? -52.280 -15.234 76.774 1.00 80.94 170 THR A C 1
ATOM 1480 O O . THR A 1 170 ? -52.666 -16.041 77.619 1.00 80.94 170 THR A O 1
ATOM 1483 N N . TYR A 1 171 ? -52.102 -13.944 77.050 1.00 77.94 171 TYR A N 1
ATOM 1484 C CA . TYR A 1 171 ? -52.225 -13.389 78.392 1.00 77.94 171 TYR A CA 1
ATOM 1485 C C . TYR A 1 171 ? -53.675 -13.395 78.880 1.00 77.94 171 TYR A C 1
ATOM 1487 O O . TYR A 1 171 ? -53.964 -13.969 79.924 1.00 77.94 171 TYR A O 1
ATOM 1495 N N . VAL A 1 172 ? -54.618 -12.853 78.102 1.00 79.19 172 VAL A N 1
ATOM 1496 C CA . VAL A 1 172 ? -56.035 -12.815 78.498 1.00 79.19 172 VAL A CA 1
ATOM 1497 C C . VAL A 1 172 ? -56.604 -14.226 78.591 1.00 79.19 172 VAL A C 1
ATOM 1499 O O . VAL A 1 172 ? -57.280 -14.546 79.565 1.00 79.19 172 VAL A O 1
ATOM 1502 N N . GLN A 1 173 ? -56.310 -15.105 77.628 1.00 81.56 173 GLN A N 1
ATOM 1503 C CA . GLN A 1 173 ? -56.843 -16.467 77.654 1.00 81.56 173 GLN A CA 1
ATOM 1504 C C . GLN A 1 173 ? -56.248 -17.298 78.795 1.00 81.56 173 GLN A C 1
ATOM 1506 O O . GLN A 1 173 ? -56.979 -18.070 79.414 1.00 81.56 173 GLN A O 1
ATOM 1511 N N . SER A 1 174 ? -54.955 -17.150 79.104 1.00 81.12 174 SER A N 1
ATOM 1512 C CA . SER A 1 174 ? -54.341 -17.841 80.247 1.00 81.12 174 SER A CA 1
ATOM 1513 C C . SER A 1 174 ? -54.858 -17.303 81.579 1.00 81.12 174 SER A C 1
ATOM 1515 O O . SER A 1 174 ? -55.244 -18.101 82.436 1.00 81.12 174 SER A O 1
ATOM 1517 N N . PHE A 1 175 ? -54.957 -15.979 81.726 1.00 80.75 175 PHE A N 1
ATOM 1518 C CA . PHE A 1 175 ? -55.471 -15.337 82.931 1.00 80.75 175 PHE A CA 1
ATOM 1519 C C . PHE A 1 175 ? -56.933 -15.708 83.181 1.00 80.75 175 PHE A C 1
ATOM 1521 O O . PHE A 1 175 ? -57.262 -16.214 84.251 1.00 80.75 175 PHE A O 1
ATOM 1528 N N . PHE A 1 176 ? -57.800 -15.557 82.177 1.00 81.88 176 PHE A N 1
ATOM 1529 C CA . PHE A 1 176 ? -59.224 -15.869 82.300 1.00 81.88 176 PHE A CA 1
ATOM 1530 C C . PHE A 1 176 ? -59.451 -17.359 82.576 1.00 81.88 176 PHE A C 1
ATOM 1532 O O . PHE A 1 176 ? -60.226 -17.719 83.457 1.00 81.88 176 PHE A O 1
ATOM 1539 N N . ARG A 1 177 ? -58.728 -18.250 81.881 1.00 82.25 177 ARG A N 1
ATOM 1540 C CA . ARG A 1 177 ? -58.827 -19.698 82.116 1.00 82.25 177 ARG A CA 1
ATOM 1541 C C . ARG A 1 177 ? -58.352 -20.087 83.513 1.00 82.25 177 ARG A C 1
ATOM 1543 O O . ARG A 1 177 ? -58.951 -20.976 84.114 1.00 82.25 177 ARG A O 1
ATOM 1550 N N . SER A 1 178 ? -57.292 -19.453 84.013 1.00 81.44 178 SER A N 1
ATOM 1551 C CA . SER A 1 178 ? -56.801 -19.667 85.375 1.00 81.44 178 SER A CA 1
ATOM 1552 C C . SER A 1 178 ? -57.827 -19.184 86.398 1.00 81.44 178 SER A C 1
ATOM 1554 O O . SER A 1 178 ? -58.267 -19.976 87.226 1.00 81.44 178 SER A O 1
ATOM 1556 N N . PHE A 1 179 ? -58.287 -17.937 86.261 1.00 80.62 179 PHE A N 1
ATOM 1557 C CA . PHE A 1 179 ? -59.236 -17.296 87.168 1.00 80.62 179 PHE A CA 1
ATOM 1558 C C . PHE A 1 179 ? -60.573 -18.038 87.245 1.00 80.62 179 PHE A C 1
ATOM 1560 O O . PHE A 1 179 ? -61.034 -18.370 88.331 1.00 80.62 179 PHE A O 1
ATOM 1567 N N . VAL A 1 180 ? -61.181 -18.374 86.102 1.00 81.50 180 VAL A N 1
ATOM 1568 C CA . VAL A 1 180 ? -62.444 -19.128 86.084 1.00 81.50 180 VAL A CA 1
ATOM 1569 C C . VAL A 1 180 ? -62.252 -20.507 86.706 1.00 81.50 180 VAL A C 1
ATOM 1571 O O . VAL A 1 180 ? -63.068 -20.935 87.517 1.00 81.50 180 VAL A O 1
ATOM 1574 N N . ARG A 1 181 ? -61.163 -21.212 86.370 1.00 81.12 181 ARG A N 1
ATOM 1575 C CA . ARG A 1 181 ? -60.909 -22.551 86.913 1.00 81.12 181 ARG A CA 1
ATOM 1576 C C . ARG A 1 181 ? -60.708 -22.522 88.427 1.00 81.12 181 ARG A C 1
ATOM 1578 O O . ARG A 1 181 ? -61.211 -23.422 89.094 1.00 81.12 181 ARG A O 1
ATOM 1585 N N . THR A 1 182 ? -59.975 -21.552 88.969 1.00 80.12 182 THR A N 1
ATOM 1586 C CA . THR A 1 182 ? -59.754 -21.442 90.418 1.00 80.12 182 THR A CA 1
ATOM 1587 C C . THR A 1 182 ? -61.017 -20.994 91.139 1.00 80.12 182 THR A C 1
ATOM 1589 O O . THR A 1 182 ? -61.397 -21.631 92.119 1.00 80.12 182 THR A O 1
ATOM 1592 N N . PHE A 1 183 ? -61.706 -19.974 90.624 1.00 77.38 183 PHE A N 1
ATOM 1593 C CA . PHE A 1 183 ? -62.914 -19.431 91.239 1.00 77.38 183 PHE A CA 1
ATOM 1594 C C . PHE A 1 183 ? -64.053 -20.455 91.262 1.00 77.38 183 PHE A C 1
ATOM 1596 O O . PHE A 1 183 ? -64.573 -20.763 92.330 1.00 77.38 183 PHE A O 1
ATOM 1603 N N . VAL A 1 184 ? -64.377 -21.070 90.118 1.00 77.50 184 VAL A N 1
ATOM 1604 C CA . VAL A 1 184 ? -65.446 -22.082 90.027 1.00 77.50 184 VAL A CA 1
ATOM 1605 C C . VAL A 1 184 ? -65.125 -23.299 90.890 1.00 77.50 184 VAL A C 1
ATOM 1607 O O . VAL A 1 184 ? -65.995 -23.806 91.595 1.00 77.50 184 VAL A O 1
ATOM 1610 N N . ARG A 1 185 ? -63.869 -23.769 90.880 1.00 75.38 185 ARG A N 1
ATOM 1611 C CA . ARG A 1 185 ? -63.463 -24.919 91.699 1.00 75.38 185 ARG A CA 1
ATOM 1612 C C . ARG A 1 185 ? -63.506 -24.607 93.192 1.00 75.38 185 ARG A C 1
ATOM 1614 O O . ARG A 1 185 ? -63.826 -25.506 93.963 1.00 75.38 185 ARG A O 1
ATOM 1621 N N . SER A 1 186 ? -63.184 -23.378 93.595 1.00 73.50 186 SER A N 1
ATOM 1622 C CA . SER A 1 186 ? -63.318 -22.939 94.984 1.00 73.50 186 SER A CA 1
ATOM 1623 C C . SER A 1 186 ? -64.787 -22.885 95.384 1.00 73.50 186 SER A C 1
ATOM 1625 O O . SER A 1 186 ? -65.165 -23.575 96.319 1.00 73.50 186 SER A O 1
ATOM 1627 N N . PHE A 1 187 ? -65.613 -22.161 94.624 1.00 72.06 187 PHE A N 1
ATOM 1628 C CA . PHE A 1 187 ? -67.027 -21.927 94.926 1.00 72.06 187 PHE A CA 1
ATOM 1629 C C . PHE A 1 187 ? -67.836 -23.230 94.984 1.00 72.06 187 PHE A C 1
ATOM 1631 O O . PHE A 1 187 ? -68.547 -23.488 95.949 1.00 72.06 187 PHE A O 1
ATOM 1638 N N . LEU A 1 188 ? -67.666 -24.123 94.000 1.00 69.81 188 LEU A N 1
ATOM 1639 C CA . LEU A 1 188 ? -68.322 -25.435 94.023 1.00 69.81 188 LEU A CA 1
ATOM 1640 C C . LEU A 1 188 ? -67.863 -26.289 95.211 1.00 69.81 188 LEU A C 1
ATOM 1642 O O . LEU A 1 188 ? -68.667 -26.997 95.809 1.00 69.81 188 LEU A O 1
ATOM 1646 N N . ARG A 1 189 ? -66.570 -26.250 95.556 1.00 71.50 189 ARG A N 1
ATOM 1647 C CA . ARG A 1 189 ? -66.029 -27.089 96.631 1.00 71.50 189 ARG A CA 1
ATOM 1648 C C . ARG A 1 189 ? -66.391 -26.568 98.015 1.00 71.50 189 ARG A C 1
ATOM 1650 O O . ARG A 1 189 ? -66.584 -27.385 98.907 1.00 71.50 189 ARG A O 1
ATOM 1657 N N . THR A 1 190 ? -66.420 -25.258 98.227 1.00 71.00 190 THR A N 1
ATOM 1658 C CA . THR A 1 190 ? -66.780 -24.693 99.528 1.00 71.00 190 THR A CA 1
ATOM 1659 C C . THR A 1 190 ? -68.281 -24.698 99.684 1.00 71.00 190 THR A C 1
ATOM 1661 O O . THR A 1 190 ? -68.777 -25.318 100.613 1.00 71.00 190 THR A O 1
ATOM 1664 N N . ASP A 1 191 ? -69.017 -24.107 98.754 1.00 66.44 191 ASP A N 1
ATOM 1665 C CA . ASP A 1 191 ? -70.394 -23.724 99.039 1.00 66.44 191 ASP A CA 1
ATOM 1666 C C . ASP A 1 191 ? -71.322 -24.913 98.846 1.00 66.44 191 ASP A C 1
ATOM 1668 O O . ASP A 1 191 ? -72.072 -25.253 99.751 1.00 66.44 191 ASP A O 1
ATOM 1672 N N . VAL A 1 192 ? -71.200 -25.647 97.736 1.00 70.56 192 VAL A N 1
ATOM 1673 C CA . VAL A 1 192 ? -72.057 -26.819 97.500 1.00 70.56 192 VAL A CA 1
ATOM 1674 C C . VAL A 1 192 ? -71.727 -27.937 98.483 1.00 70.56 192 VAL A C 1
ATOM 1676 O O . VAL A 1 192 ? -72.631 -28.460 99.130 1.00 70.56 192 VAL A O 1
ATOM 1679 N N . CYS A 1 193 ? -70.449 -28.299 98.650 1.00 67.88 193 CYS A N 1
ATOM 1680 C CA . CYS A 1 193 ? -70.119 -29.404 99.552 1.00 67.88 193 CYS A CA 1
ATOM 1681 C C . CYS A 1 193 ? -70.435 -29.074 101.014 1.00 67.88 193 CYS A C 1
ATOM 1683 O O . CYS A 1 193 ? -70.931 -29.951 101.713 1.00 67.88 193 CYS A O 1
ATOM 1685 N N . THR A 1 194 ? -70.174 -27.856 101.503 1.00 70.94 194 THR A N 1
ATOM 1686 C CA . THR A 1 194 ? -70.509 -27.532 102.903 1.00 70.94 194 THR A CA 1
ATOM 1687 C C . THR A 1 194 ? -72.011 -27.391 103.107 1.00 70.94 194 THR A C 1
ATOM 1689 O O . THR A 1 194 ? -72.520 -27.864 104.123 1.00 70.94 194 THR A O 1
ATOM 1692 N N . TYR A 1 195 ? -72.739 -26.815 102.148 1.00 70.44 195 TYR A N 1
ATOM 1693 C CA . TYR A 1 195 ? -74.183 -26.641 102.260 1.00 70.44 195 TYR A CA 1
ATOM 1694 C C . TYR A 1 195 ? -74.917 -27.980 102.198 1.00 70.44 195 TYR A C 1
ATOM 1696 O O . TYR A 1 195 ? -75.731 -28.259 103.068 1.00 70.44 195 TYR A O 1
ATOM 1704 N N . VAL A 1 196 ? -74.567 -28.862 101.257 1.00 71.88 196 VAL A N 1
ATOM 1705 C CA . VAL A 1 196 ? -75.160 -30.208 101.172 1.00 71.88 196 VAL A CA 1
ATOM 1706 C C . VAL A 1 196 ? -74.818 -31.032 102.415 1.00 71.88 196 VAL A C 1
ATOM 1708 O O . VAL A 1 196 ? -75.715 -31.567 103.060 1.00 71.88 196 VAL A O 1
ATOM 1711 N N . LEU A 1 197 ? -73.543 -31.071 102.829 1.00 71.81 197 LEU A N 1
ATOM 1712 C CA . LEU A 1 197 ? -73.137 -31.840 104.014 1.00 71.81 197 LEU A CA 1
ATOM 1713 C C . LEU A 1 197 ? -73.762 -31.314 105.313 1.00 71.81 197 LEU A C 1
ATOM 1715 O O . LEU A 1 197 ? -74.037 -32.104 106.217 1.00 71.81 197 LEU A O 1
ATOM 1719 N N . SER A 1 198 ? -73.955 -29.999 105.443 1.00 70.94 198 SER A N 1
ATOM 1720 C CA . SER A 1 198 ? -74.620 -29.415 106.614 1.00 70.94 198 SER A CA 1
ATOM 1721 C C . SER A 1 198 ? -76.130 -29.639 106.582 1.00 70.94 198 SER A C 1
ATOM 1723 O O . SER A 1 198 ? -76.696 -30.002 107.613 1.00 70.94 198 SER A O 1
ATOM 1725 N N . PHE A 1 199 ? -76.768 -29.507 105.417 1.00 71.00 199 PHE A N 1
ATOM 1726 C CA . PHE A 1 199 ? -78.196 -29.751 105.234 1.00 71.00 199 PHE A CA 1
ATOM 1727 C C . PHE A 1 199 ? -78.563 -31.208 105.527 1.00 71.00 199 PHE A C 1
ATOM 1729 O O . PHE A 1 199 ? -79.433 -31.451 106.362 1.00 71.00 199 PHE A O 1
ATOM 1736 N N . ASP A 1 200 ? -77.836 -32.171 104.952 1.00 69.38 200 ASP A N 1
ATOM 1737 C CA . ASP A 1 200 ? -78.069 -33.600 105.187 1.00 69.38 200 ASP A CA 1
ATOM 1738 C C . ASP A 1 200 ? -77.839 -33.974 106.655 1.00 69.38 200 ASP A C 1
ATOM 1740 O O . ASP A 1 200 ? -78.671 -34.645 107.269 1.00 69.38 200 ASP A O 1
ATOM 1744 N N . ARG A 1 201 ? -76.746 -33.492 107.272 1.00 72.19 201 ARG A N 1
ATOM 1745 C CA . ARG A 1 201 ? -76.493 -33.736 108.704 1.00 72.19 201 ARG A CA 1
ATOM 1746 C C . ARG A 1 201 ? -77.596 -33.162 109.588 1.00 72.19 201 ARG A C 1
ATOM 1748 O O . ARG A 1 201 ? -77.976 -33.815 110.558 1.00 72.19 201 ARG A O 1
ATOM 1755 N N . CYS A 1 202 ? -78.092 -31.963 109.288 1.00 71.19 202 CYS A N 1
ATOM 1756 C CA . CYS A 1 202 ? -79.154 -31.325 110.062 1.00 71.19 202 CYS A CA 1
ATOM 1757 C C . CYS A 1 202 ? -80.501 -32.031 109.883 1.00 71.19 202 CYS A C 1
ATOM 1759 O O . CYS A 1 202 ? -81.165 -32.282 110.887 1.00 71.19 202 CYS A O 1
ATOM 1761 N N . LEU A 1 203 ? -80.882 -32.390 108.652 1.00 71.50 203 LEU A N 1
ATOM 1762 C CA . LEU A 1 203 ? -82.124 -33.113 108.365 1.00 71.50 203 LEU A CA 1
ATOM 1763 C C . LEU A 1 203 ? -82.139 -34.494 109.009 1.00 71.50 203 LEU A C 1
ATOM 1765 O O . LEU A 1 203 ? -83.086 -34.832 109.709 1.00 71.50 203 LEU A O 1
ATOM 1769 N N . VAL A 1 204 ? -81.078 -35.282 108.824 1.00 71.31 204 VAL A N 1
ATOM 1770 C CA . VAL A 1 204 ? -80.999 -36.620 109.420 1.00 71.31 204 VAL A CA 1
ATOM 1771 C C . VAL A 1 204 ? -81.034 -36.516 110.944 1.00 71.31 204 VAL A C 1
ATOM 1773 O O . VAL A 1 204 ? -81.781 -37.243 111.596 1.00 71.31 204 VAL A O 1
ATOM 1776 N N . ARG A 1 205 ? -80.286 -35.574 111.534 1.00 73.38 205 ARG A N 1
ATOM 1777 C CA . ARG A 1 205 ? -80.259 -35.390 112.990 1.00 73.38 205 ARG A CA 1
ATOM 1778 C C . ARG A 1 205 ? -81.609 -34.945 113.551 1.00 73.38 205 ARG A C 1
ATOM 1780 O O . ARG A 1 205 ? -82.016 -35.470 114.584 1.00 73.38 205 ARG A O 1
ATOM 1787 N N . SER A 1 206 ? -82.293 -33.997 112.911 1.00 70.69 206 SER A N 1
ATOM 1788 C CA . SER A 1 206 ? -83.591 -33.502 113.383 1.00 70.69 206 SER A CA 1
ATOM 1789 C C . SER A 1 206 ? -84.688 -34.554 113.225 1.00 70.69 206 SER A C 1
ATOM 1791 O O . SER A 1 206 ? -85.461 -34.761 114.161 1.00 70.69 206 SER A O 1
ATOM 1793 N N . PHE A 1 207 ? -84.706 -35.273 112.099 1.00 70.50 207 PHE A N 1
ATOM 1794 C CA . PHE A 1 207 ? -85.691 -36.312 111.817 1.00 70.50 207 PHE A CA 1
ATOM 1795 C C . PHE A 1 207 ? -85.530 -37.502 112.764 1.00 70.50 207 PHE A C 1
ATOM 1797 O O . PHE A 1 207 ? -86.499 -37.922 113.392 1.00 70.50 207 PHE A O 1
ATOM 1804 N N . VAL A 1 208 ? -84.299 -37.992 112.958 1.00 72.12 208 VAL A N 1
ATOM 1805 C CA . VAL A 1 208 ? -84.015 -39.079 113.909 1.00 72.12 208 VAL A CA 1
ATOM 1806 C C . VAL A 1 208 ? -84.346 -38.649 115.337 1.00 72.12 208 VAL A C 1
ATOM 1808 O O . VAL A 1 208 ? -85.005 -39.395 116.056 1.00 72.12 208 VAL A O 1
ATOM 1811 N N . HIS A 1 209 ? -83.952 -37.442 115.755 1.00 72.25 209 HIS A N 1
ATOM 1812 C CA . HIS A 1 209 ? -84.235 -36.967 117.110 1.00 72.25 209 HIS A CA 1
ATOM 1813 C C . HIS A 1 209 ? -85.741 -36.836 117.368 1.00 72.25 209 HIS A C 1
ATOM 1815 O O . HIS A 1 209 ? -86.219 -37.319 118.394 1.00 72.25 209 HIS A O 1
ATOM 1821 N N . SER A 1 210 ? -86.489 -36.228 116.440 1.00 70.44 210 SER A N 1
ATOM 1822 C CA . SER A 1 210 ? -87.948 -36.082 116.521 1.00 70.44 210 SER A CA 1
ATOM 1823 C C . SER A 1 210 ? -88.660 -37.434 116.529 1.00 70.44 210 SER A C 1
ATOM 1825 O O . SER A 1 210 ? -89.540 -37.651 117.361 1.00 70.44 210 SER A O 1
ATOM 1827 N N . PHE A 1 211 ? -88.248 -38.365 115.665 1.00 70.62 211 PHE A N 1
ATOM 1828 C CA . PHE A 1 211 ? -88.847 -39.694 115.593 1.00 70.62 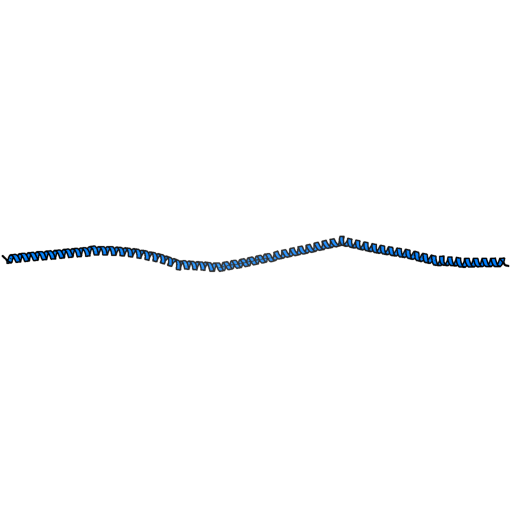211 PHE A CA 1
ATOM 1829 C C . PHE A 1 211 ? -88.606 -40.484 116.883 1.00 70.62 211 PHE A C 1
ATOM 1831 O O . PHE A 1 211 ? -89.543 -41.038 117.448 1.00 70.62 211 PHE A O 1
ATOM 1838 N N . VAL A 1 212 ? -87.376 -40.470 117.411 1.00 71.38 212 VAL A N 1
ATOM 1839 C CA . VAL A 1 212 ? -87.036 -41.154 118.668 1.00 71.38 212 VAL A CA 1
ATOM 1840 C C . VAL A 1 212 ? -87.769 -40.532 119.857 1.00 71.38 212 VAL A C 1
ATOM 1842 O O . VAL A 1 212 ? -88.340 -41.265 120.660 1.00 71.38 212 VAL A O 1
ATOM 1845 N N . THR A 1 213 ? -87.817 -39.199 119.976 1.00 71.62 213 THR A N 1
ATOM 1846 C CA . THR A 1 213 ? -88.553 -38.549 121.081 1.00 71.62 213 THR A CA 1
ATOM 1847 C C . THR A 1 213 ? -90.056 -38.784 120.991 1.00 71.62 213 THR A C 1
ATOM 1849 O O . THR A 1 213 ? -90.672 -39.085 122.009 1.00 71.62 213 THR A O 1
ATOM 1852 N N . SER A 1 214 ? -90.647 -38.723 119.796 1.00 67.44 214 SER A N 1
ATOM 1853 C CA . SER A 1 214 ? -92.062 -39.045 119.586 1.00 67.44 214 SER A CA 1
ATOM 1854 C C . SER A 1 214 ? -92.371 -40.501 119.945 1.00 67.44 214 SER A C 1
ATOM 1856 O O . SER A 1 214 ? -93.312 -40.755 120.696 1.00 67.44 214 SER A O 1
ATOM 1858 N N . PHE A 1 215 ? -91.537 -41.447 119.502 1.00 66.81 215 PHE A N 1
ATOM 1859 C CA . PHE A 1 215 ? -91.719 -42.869 119.786 1.00 66.81 215 PHE A CA 1
ATOM 1860 C C . PHE A 1 215 ? -91.584 -43.172 121.283 1.00 66.81 215 PHE A C 1
ATOM 1862 O O . PHE A 1 215 ? -92.416 -43.879 121.845 1.00 66.81 215 PHE A O 1
ATOM 1869 N N . VAL A 1 216 ? -90.593 -42.578 121.959 1.00 70.44 216 VAL A N 1
ATOM 18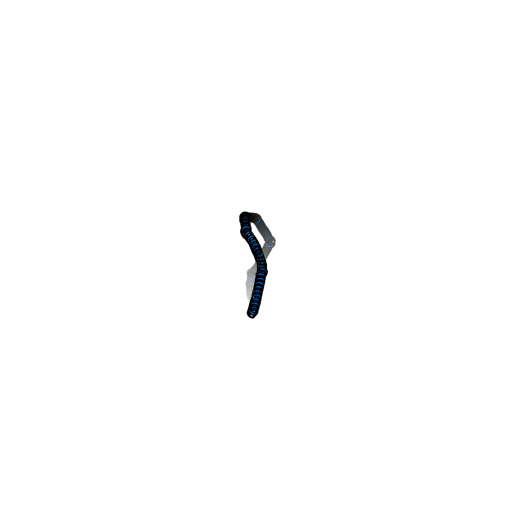70 C CA . VAL A 1 216 ? -90.416 -42.703 123.414 1.00 70.44 216 VAL A CA 1
ATOM 1871 C C . VAL A 1 216 ? -91.598 -42.091 124.169 1.00 70.44 216 VAL A C 1
ATOM 1873 O O . VAL A 1 216 ? -92.099 -42.716 125.100 1.00 70.44 216 VAL A O 1
ATOM 1876 N N . CYS A 1 217 ? -92.087 -40.913 123.771 1.00 62.44 217 CYS A N 1
ATOM 1877 C CA . CYS A 1 217 ? -93.266 -40.291 124.382 1.00 62.44 217 CYS A CA 1
ATOM 1878 C C . CYS A 1 217 ? -94.533 -41.137 124.193 1.00 62.44 217 CYS A C 1
ATOM 1880 O O . CYS A 1 217 ? -95.304 -41.292 125.139 1.00 62.44 217 CYS A O 1
ATOM 1882 N N . LEU A 1 218 ? -94.725 -41.731 123.012 1.00 62.84 218 LEU A N 1
ATOM 1883 C CA . LEU A 1 218 ? -95.863 -42.600 122.715 1.00 62.84 218 LEU A CA 1
ATOM 1884 C C . LEU A 1 218 ? -95.801 -43.900 123.527 1.00 62.84 218 LEU A C 1
ATOM 1886 O O . LEU A 1 218 ? -96.799 -44.296 124.121 1.00 62.84 218 LEU A O 1
ATOM 1890 N N . PHE A 1 219 ? -94.616 -44.503 123.656 1.00 60.88 219 PHE A N 1
ATOM 1891 C CA . PHE A 1 219 ? -94.400 -45.676 124.509 1.00 60.88 219 PHE A CA 1
ATOM 1892 C C . PHE A 1 219 ? -94.649 -45.359 125.991 1.00 60.88 219 PHE A C 1
ATOM 1894 O O . PHE A 1 219 ? -95.270 -46.140 126.710 1.00 60.88 219 PHE A O 1
ATOM 1901 N N . ARG A 1 220 ? -94.219 -44.177 126.453 1.00 62.25 220 ARG A N 1
ATOM 1902 C CA . ARG A 1 220 ? -94.439 -43.707 127.829 1.00 62.25 220 ARG A CA 1
ATOM 1903 C C . ARG A 1 220 ? -95.923 -43.448 128.112 1.00 62.25 220 ARG A C 1
ATOM 1905 O O . ARG A 1 220 ? -96.405 -43.818 129.178 1.00 62.25 220 ARG A O 1
ATOM 1912 N N . SER A 1 221 ? -96.650 -42.882 127.146 1.00 57.69 221 SER A N 1
ATOM 1913 C CA . SER A 1 221 ? -98.107 -42.709 127.208 1.00 57.69 221 SER A CA 1
ATOM 1914 C C . SER A 1 221 ? -98.851 -44.049 127.180 1.00 57.69 221 SER A C 1
ATOM 1916 O O . SER A 1 221 ? -99.828 -44.214 127.902 1.00 57.69 221 SER A O 1
ATOM 1918 N N . PHE A 1 222 ? -98.382 -45.020 126.392 1.00 56.56 222 PHE A N 1
ATOM 1919 C CA . PHE A 1 222 ? -98.970 -46.360 126.306 1.00 56.56 222 PHE A CA 1
ATOM 1920 C C . PHE A 1 222 ? -98.822 -47.136 127.623 1.00 56.56 222 PHE A C 1
ATOM 1922 O O . PHE A 1 222 ? -99.777 -47.745 128.093 1.00 56.56 222 PHE A O 1
ATOM 1929 N N . ILE A 1 223 ? -97.658 -47.045 128.277 1.00 58.19 223 ILE A N 1
ATOM 1930 C CA . ILE A 1 223 ? -97.422 -47.647 129.602 1.00 58.19 223 ILE A CA 1
ATOM 1931 C C . ILE A 1 223 ? -98.258 -46.953 130.692 1.00 58.19 223 ILE A C 1
ATOM 1933 O O . ILE A 1 223 ? -98.753 -47.619 131.596 1.00 58.19 223 ILE A O 1
ATOM 1937 N N . SER A 1 224 ? -98.449 -45.632 130.603 1.00 57.19 224 SER A N 1
ATOM 1938 C CA . SER A 1 224 ? -99.291 -44.869 131.537 1.00 57.19 224 SER A CA 1
ATOM 1939 C C . SER A 1 224 ? -100.780 -45.212 131.449 1.00 57.19 224 SER A C 1
ATOM 1941 O O . SER A 1 224 ? -101.488 -44.980 132.417 1.00 57.19 224 SER A O 1
ATOM 1943 N N . PHE A 1 225 ? -101.269 -45.706 130.310 1.00 51.88 225 PHE A N 1
ATOM 1944 C CA . PHE A 1 225 ? -102.681 -46.062 130.127 1.00 51.88 225 PHE A CA 1
ATOM 1945 C C . PHE A 1 225 ? -103.048 -47.402 130.791 1.00 51.88 225 PHE A C 1
ATOM 1947 O O . PHE A 1 225 ? -104.211 -47.652 131.086 1.00 51.88 225 PHE A O 1
ATOM 1954 N N . PHE A 1 226 ? -102.056 -48.261 131.039 1.00 50.06 226 PHE A N 1
ATOM 1955 C CA . PHE A 1 226 ? -102.228 -49.583 131.651 1.00 50.06 226 PHE A CA 1
ATOM 1956 C C . PHE A 1 226 ? -101.987 -49.604 133.171 1.00 50.06 226 PHE A C 1
ATOM 1958 O O . PHE A 1 226 ? -101.881 -50.683 133.757 1.00 50.06 226 PHE A O 1
ATOM 1965 N N . ARG A 1 227 ? -101.889 -48.438 133.817 1.00 47.56 227 ARG A N 1
ATOM 1966 C CA . ARG A 1 227 ? -101.636 -48.297 135.254 1.00 47.56 227 ARG A CA 1
ATOM 1967 C C . ARG A 1 227 ? -102.680 -47.399 135.898 1.00 47.56 227 ARG A C 1
ATOM 1969 O O . ARG A 1 227 ? -103.060 -47.721 137.042 1.00 47.56 227 ARG A O 1
#

Sequence (227 aa):
FFRSYVRSFVFLFYLSFVRTCVLSYVRTFVCSFVPSFVRSFVRSVFRSFVHSFVCFVRSFVRSFDRLFVLTYVLTYVNPYVRTFVSSFVLSYVRSFIRSFVRFVRSFVRPYLYTYLRTFVRTYVITFVRSYVPSFLPTYVRTYLRSFLRTFIPSFVRSIVRTFILTYVRTYVQSFFRSFVRTFVRSFLRTDVCTYVLSFDRCLVRSFVHSFVTSFVCLFRSFISFFR

Radius of gyration: 89.64 Å; chains: 1; bounding box: 169×66×254 Å

Organism: Octopus bimaculoides (NCBI:txid37653)